Protein AF-A0A841VAS2-F1 (afdb_monomer_lite)

pLDDT: mean 79.31, std 12.57, range [34.03, 94.31]

Structure (mmCIF, N/CA/C/O backbone):
data_AF-A0A841VAS2-F1
#
_entry.id   AF-A0A841VAS2-F1
#
loop_
_atom_site.group_PDB
_atom_site.id
_atom_site.type_symbol
_atom_site.label_atom_id
_atom_site.label_alt_id
_atom_site.label_comp_id
_atom_site.label_asym_id
_atom_site.label_entity_id
_atom_site.label_seq_id
_atom_site.pdbx_PDB_ins_code
_atom_site.Cartn_x
_atom_site.Cartn_y
_atom_site.Cartn_z
_atom_site.occupancy
_atom_site.B_iso_or_equiv
_atom_site.auth_seq_id
_atom_site.auth_comp_id
_atom_site.auth_asym_id
_atom_site.auth_atom_id
_atom_site.pdbx_PDB_model_num
ATOM 1 N N . TYR A 1 1 ? 13.081 24.295 -52.355 1.00 49.97 1 TYR A N 1
ATOM 2 C CA . TYR A 1 1 ? 12.019 23.255 -52.301 1.00 49.97 1 TYR A CA 1
ATOM 3 C C . TYR A 1 1 ? 10.759 23.727 -51.572 1.00 49.97 1 TYR A C 1
ATOM 5 O O . TYR A 1 1 ? 9.729 23.815 -52.225 1.00 49.97 1 TYR A O 1
ATOM 13 N N . LYS A 1 2 ? 10.799 24.090 -50.274 1.00 53.16 2 LYS A N 1
ATOM 14 C CA . LYS A 1 2 ? 9.607 24.597 -49.549 1.00 53.16 2 LYS A CA 1
ATOM 15 C C . LYS A 1 2 ? 8.957 25.821 -50.216 1.00 53.16 2 LYS A C 1
ATOM 17 O O . LYS A 1 2 ? 7.742 25.868 -50.311 1.00 53.16 2 LYS A O 1
ATOM 22 N N . GLU A 1 3 ? 9.743 26.754 -50.740 1.00 58.25 3 GLU A N 1
ATOM 23 C CA . GLU A 1 3 ? 9.203 27.973 -51.366 1.00 58.25 3 GLU A CA 1
ATOM 24 C C . GLU A 1 3 ? 8.670 27.757 -52.791 1.00 58.25 3 GLU A C 1
ATOM 26 O O . GLU A 1 3 ? 7.700 28.392 -53.181 1.00 58.25 3 GLU A O 1
ATOM 31 N N . ILE A 1 4 ? 9.254 26.819 -53.547 1.00 58.97 4 ILE A N 1
ATOM 32 C CA . ILE A 1 4 ? 8.913 26.571 -54.962 1.00 58.97 4 ILE A CA 1
ATOM 33 C C . ILE A 1 4 ? 7.836 25.484 -55.107 1.00 58.97 4 ILE A C 1
ATOM 35 O O . ILE A 1 4 ? 6.973 25.575 -55.973 1.00 58.97 4 ILE A O 1
ATOM 39 N N . TYR A 1 5 ? 7.881 24.447 -54.266 1.00 55.94 5 TYR A N 1
ATOM 40 C CA . TYR A 1 5 ? 7.043 23.255 -54.403 1.00 55.94 5 TYR A CA 1
ATOM 41 C C . TYR A 1 5 ? 5.921 23.164 -53.365 1.00 55.94 5 TYR A C 1
ATOM 43 O O . TYR A 1 5 ? 4.827 22.708 -53.684 1.00 55.94 5 TYR A O 1
ATOM 51 N N . ALA A 1 6 ? 6.128 23.636 -52.128 1.00 55.56 6 ALA A N 1
ATOM 52 C CA . ALA A 1 6 ? 5.110 23.471 -51.082 1.00 55.56 6 ALA A CA 1
ATOM 53 C C . ALA A 1 6 ? 3.854 24.340 -51.289 1.00 55.56 6 ALA A C 1
ATOM 55 O O . ALA A 1 6 ? 2.854 24.110 -50.605 1.00 55.56 6 ALA A O 1
ATOM 56 N N . GLN A 1 7 ? 3.892 25.298 -52.223 1.00 53.97 7 GLN A N 1
ATOM 57 C CA . GLN A 1 7 ? 2.738 26.101 -52.639 1.00 53.97 7 GLN A CA 1
ATOM 58 C C . GLN A 1 7 ? 1.859 25.390 -53.687 1.00 53.97 7 GLN A C 1
ATOM 60 O O . GLN A 1 7 ? 0.673 25.684 -53.774 1.00 53.97 7 GLN A O 1
ATOM 65 N N . ALA A 1 8 ? 2.385 24.398 -54.418 1.00 52.25 8 ALA A N 1
ATOM 66 C CA . ALA A 1 8 ? 1.668 23.658 -55.466 1.00 52.25 8 ALA A CA 1
ATOM 67 C C . ALA A 1 8 ? 0.812 22.490 -54.921 1.00 52.25 8 ALA A C 1
ATOM 69 O O . ALA A 1 8 ? 0.599 21.487 -55.599 1.00 52.25 8 ALA A O 1
ATOM 70 N N . LYS A 1 9 ? 0.332 22.585 -53.673 1.00 52.47 9 LYS A N 1
ATOM 71 C CA . LYS A 1 9 ? -0.493 21.542 -53.048 1.00 52.47 9 LYS A CA 1
ATOM 72 C C . LYS A 1 9 ? -1.861 21.454 -53.728 1.00 52.47 9 LYS A C 1
ATOM 74 O O . LYS A 1 9 ? -2.788 22.147 -53.323 1.00 52.47 9 LYS A O 1
ATOM 79 N N . ILE A 1 10 ? -2.029 20.512 -54.651 1.00 50.47 10 ILE A N 1
ATOM 80 C CA . ILE A 1 10 ? -3.334 19.891 -54.892 1.00 50.47 10 ILE A CA 1
ATOM 81 C C . ILE A 1 10 ? -3.313 18.546 -54.172 1.00 50.47 10 ILE A C 1
ATOM 83 O O . ILE A 1 10 ? -2.699 17.579 -54.614 1.00 50.47 10 ILE A O 1
ATOM 87 N N . LYS A 1 11 ? -3.949 18.516 -52.998 1.00 51.75 11 LYS A N 1
ATOM 88 C CA . LYS A 1 11 ? -4.339 17.269 -52.348 1.00 51.75 11 LYS A CA 1
ATOM 89 C C . LYS A 1 11 ? -5.659 16.835 -52.968 1.00 51.75 11 LYS A C 1
ATOM 91 O O . LYS A 1 11 ? -6.672 17.503 -52.784 1.00 51.75 11 LYS A O 1
ATOM 96 N N . THR A 1 12 ? -5.662 15.681 -53.605 1.00 42.66 12 THR A N 1
ATOM 97 C CA . THR A 1 12 ? -6.851 14.835 -53.649 1.00 42.66 12 THR A CA 1
ATOM 98 C C . THR A 1 12 ? -6.376 13.472 -53.161 1.00 42.66 12 THR A C 1
ATOM 100 O O . THR A 1 12 ? -5.410 12.929 -53.690 1.00 42.66 12 THR A O 1
ATOM 103 N N . ASP A 1 13 ? -6.970 12.988 -52.071 1.00 53.00 13 ASP A N 1
ATOM 104 C CA . ASP A 1 13 ? -6.736 11.651 -51.502 1.00 53.00 13 ASP A CA 1
ATOM 105 C C . ASP A 1 13 ? -5.407 11.370 -50.764 1.00 53.00 13 ASP A C 1
ATOM 107 O O . ASP A 1 13 ? -4.951 10.235 -50.659 1.00 53.00 13 ASP A O 1
ATOM 111 N N . GLY A 1 14 ? -4.766 12.395 -50.190 1.00 55.44 14 GLY A N 1
ATOM 112 C CA . GLY A 1 14 ? -3.649 12.201 -49.246 1.00 55.44 14 GLY A CA 1
ATOM 113 C C . GLY A 1 14 ? -2.317 11.755 -49.867 1.00 55.44 14 GLY A C 1
ATOM 114 O O . GLY A 1 14 ? -1.313 11.695 -49.158 1.00 55.44 14 GLY A O 1
ATOM 115 N N . LYS A 1 15 ? -2.267 11.524 -51.183 1.00 53.75 15 LYS A N 1
ATOM 116 C CA . LYS A 1 15 ? -1.032 11.238 -51.922 1.00 53.75 15 LYS A CA 1
ATOM 117 C C . LYS A 1 15 ? -0.369 12.537 -52.385 1.00 53.75 15 LYS A C 1
ATOM 119 O O . LYS A 1 15 ? -1.026 13.435 -52.910 1.00 53.75 15 LYS A O 1
ATOM 124 N N . ILE A 1 16 ? 0.941 12.645 -52.166 1.00 62.84 16 ILE A N 1
ATOM 125 C CA . ILE A 1 16 ? 1.761 13.737 -52.702 1.00 62.84 16 ILE A CA 1
ATOM 126 C C . ILE A 1 16 ? 1.920 13.464 -54.202 1.00 62.84 16 ILE A C 1
ATOM 128 O O . ILE A 1 16 ? 2.467 12.428 -54.570 1.00 62.84 16 ILE A O 1
ATOM 132 N N . GLN A 1 17 ? 1.401 14.351 -55.056 1.00 67.00 17 GLN A N 1
ATOM 133 C CA . GLN A 1 17 ? 1.625 14.256 -56.503 1.00 67.00 17 GLN A CA 1
ATOM 134 C C . GLN A 1 17 ? 3.107 14.472 -56.823 1.00 67.00 17 GLN A C 1
ATOM 136 O O . GLN A 1 17 ? 3.827 15.082 -56.037 1.00 67.00 17 GLN A O 1
ATOM 141 N N . GLU A 1 18 ? 3.573 13.948 -57.951 1.00 70.31 18 GLU A N 1
ATOM 142 C CA . GLU A 1 18 ? 4.935 14.184 -58.425 1.00 70.31 18 GLU A CA 1
ATOM 143 C C . GLU A 1 18 ? 5.078 15.628 -58.952 1.00 70.31 18 GLU A C 1
ATOM 145 O O . GLU A 1 18 ? 4.140 16.139 -59.574 1.00 70.31 18 GLU A O 1
ATOM 150 N N . PRO A 1 19 ? 6.219 16.315 -58.733 1.00 76.25 19 PRO A N 1
ATOM 151 C CA . PRO A 1 19 ? 6.426 17.641 -59.299 1.00 76.25 19 PRO A CA 1
ATOM 152 C C . PRO A 1 19 ? 6.405 17.608 -60.828 1.00 76.25 19 PRO A C 1
ATOM 154 O O . PRO A 1 19 ? 7.026 16.748 -61.452 1.00 76.25 19 PRO A O 1
ATOM 157 N N . SER A 1 20 ? 5.739 18.587 -61.443 1.00 77.94 20 SER A N 1
ATOM 158 C CA . SER A 1 20 ? 5.726 18.707 -62.901 1.00 77.94 20 SER A CA 1
ATOM 159 C C . SER A 1 20 ? 7.133 19.002 -63.457 1.00 77.94 20 SER A C 1
ATOM 161 O O . SER A 1 20 ? 7.979 19.566 -62.749 1.00 77.94 20 SER A O 1
ATOM 163 N N . PRO A 1 21 ? 7.400 18.693 -64.741 1.00 79.44 21 PRO A N 1
ATOM 164 C CA . PRO A 1 21 ? 8.692 18.974 -65.372 1.00 79.44 21 PRO A CA 1
ATOM 165 C C . PRO A 1 21 ? 9.134 20.443 -65.257 1.00 79.44 21 PRO A C 1
ATOM 167 O O . PRO A 1 21 ? 10.316 20.724 -65.065 1.00 79.44 21 PRO A O 1
ATOM 170 N N . GLU A 1 22 ? 8.187 21.384 -65.302 1.00 80.62 22 GLU A N 1
ATOM 171 C CA . GLU A 1 22 ? 8.446 22.821 -65.135 1.00 80.62 22 GLU A CA 1
ATOM 172 C C . GLU A 1 22 ? 8.931 23.173 -63.722 1.00 80.62 22 GLU A C 1
ATOM 174 O O . GLU A 1 22 ? 9.808 24.020 -63.542 1.00 80.62 22 GLU A O 1
ATOM 179 N N . ILE A 1 23 ? 8.388 22.508 -62.700 1.00 80.75 23 ILE A N 1
ATOM 180 C CA . ILE A 1 23 ? 8.823 22.695 -61.314 1.00 80.75 23 ILE A CA 1
ATOM 181 C C . ILE A 1 23 ? 10.242 22.152 -61.141 1.00 80.75 23 ILE A C 1
ATOM 183 O O . ILE A 1 23 ? 11.077 22.815 -60.525 1.00 80.75 23 ILE A O 1
ATOM 187 N N . TRP A 1 24 ? 10.550 20.995 -61.728 1.00 82.50 24 TRP A N 1
ATOM 188 C CA . TRP A 1 24 ? 11.904 20.442 -61.705 1.00 82.50 24 TRP A CA 1
ATOM 189 C C . TRP A 1 24 ? 12.926 21.341 -62.404 1.00 82.50 24 TRP A C 1
ATOM 191 O O . TRP A 1 24 ? 14.046 21.488 -61.915 1.00 82.50 24 TRP A O 1
ATOM 201 N N . GLN A 1 25 ? 12.541 22.005 -63.496 1.00 83.50 25 GLN A N 1
ATOM 202 C CA . GLN A 1 25 ? 13.384 23.017 -64.138 1.00 83.50 25 GLN A CA 1
ATOM 203 C C . GLN A 1 25 ? 13.631 24.224 -63.228 1.00 83.50 25 GLN A C 1
ATOM 205 O O . GLN A 1 25 ? 14.773 24.665 -63.107 1.00 83.50 25 GLN A O 1
ATOM 210 N N . LYS A 1 26 ? 12.602 24.726 -62.533 1.00 82.50 26 LYS A N 1
ATOM 211 C CA . LYS A 1 26 ? 12.759 25.818 -61.554 1.00 82.50 26 LYS A CA 1
ATOM 212 C C . LYS A 1 26 ? 13.663 25.422 -60.385 1.00 82.50 26 LYS A C 1
ATOM 214 O O . LYS A 1 26 ? 14.478 26.227 -59.947 1.00 82.50 26 LYS A O 1
ATOM 219 N N . ILE A 1 27 ? 13.557 24.183 -59.906 1.00 80.62 27 ILE A N 1
ATOM 220 C CA . ILE A 1 27 ? 14.429 23.639 -58.854 1.00 80.62 27 ILE A CA 1
ATOM 221 C C . ILE A 1 27 ? 15.875 23.544 -59.349 1.00 80.62 27 ILE A C 1
ATOM 223 O O . ILE A 1 27 ? 16.781 23.969 -58.638 1.00 80.62 27 ILE A O 1
ATOM 227 N N . ALA A 1 28 ? 16.100 23.037 -60.564 1.00 84.69 28 ALA A N 1
ATOM 228 C CA . ALA A 1 28 ? 17.435 22.973 -61.155 1.00 84.69 28 ALA A CA 1
ATOM 229 C C . ALA A 1 28 ? 18.040 24.371 -61.345 1.00 84.69 28 ALA A C 1
ATOM 231 O O . ALA A 1 28 ? 19.212 24.577 -61.046 1.00 84.69 28 ALA A O 1
ATOM 232 N N . ALA A 1 29 ? 17.241 25.346 -61.790 1.00 83.50 29 ALA A N 1
ATOM 233 C CA . ALA A 1 29 ? 17.668 26.733 -61.942 1.00 83.50 29 ALA A CA 1
ATOM 234 C C . ALA A 1 29 ? 18.059 27.373 -60.600 1.00 83.50 29 ALA A C 1
ATOM 236 O O . ALA A 1 29 ? 19.113 27.996 -60.527 1.00 83.50 29 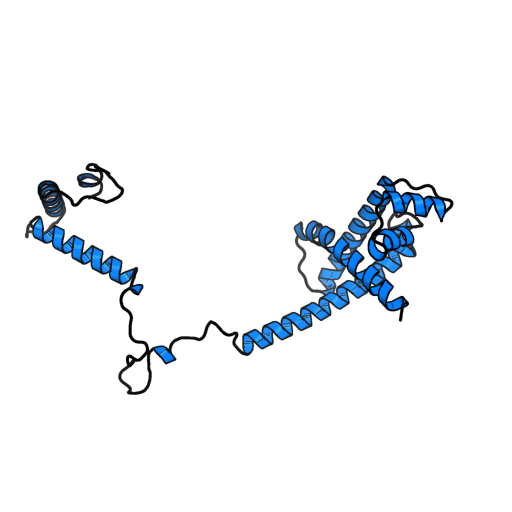ALA A O 1
ATOM 237 N N . ALA A 1 30 ? 17.268 27.159 -59.544 1.00 82.75 30 ALA A N 1
ATOM 238 C CA . ALA A 1 30 ? 17.580 27.639 -58.197 1.00 82.75 30 ALA A CA 1
ATOM 239 C C . ALA A 1 30 ? 18.838 26.966 -57.615 1.00 82.75 30 ALA A C 1
ATOM 241 O O . ALA A 1 30 ? 19.732 27.624 -57.099 1.00 82.75 30 ALA A O 1
ATOM 242 N N . TYR A 1 31 ? 18.976 25.647 -57.770 1.00 83.19 31 TYR A N 1
ATOM 243 C CA . TYR A 1 31 ? 20.198 24.952 -57.355 1.00 83.19 31 TYR A CA 1
ATOM 244 C C . TYR A 1 31 ? 21.433 25.505 -58.082 1.00 83.19 31 TYR A C 1
ATOM 246 O O . TYR A 1 31 ? 22.485 25.719 -57.489 1.00 83.19 31 TYR A O 1
ATOM 254 N N . ASN A 1 32 ? 21.296 25.768 -59.379 1.00 85.69 32 ASN A N 1
ATOM 255 C CA . ASN A 1 32 ? 22.354 26.326 -60.206 1.00 85.69 32 ASN A CA 1
ATOM 256 C C . ASN A 1 32 ? 22.679 27.793 -59.895 1.00 85.69 32 ASN A C 1
ATOM 258 O O . ASN A 1 32 ? 23.801 28.205 -60.192 1.00 85.69 32 ASN A O 1
ATOM 262 N N . SER A 1 33 ? 21.736 28.588 -59.381 1.00 81.81 33 SER A N 1
ATOM 263 C CA . SER A 1 33 ? 22.006 29.964 -58.945 1.00 81.81 33 SER A CA 1
ATOM 264 C C . SER A 1 33 ? 22.760 29.992 -57.625 1.00 81.81 33 SER A C 1
ATOM 266 O O . SER A 1 33 ? 23.659 30.811 -57.459 1.00 81.81 33 SER A O 1
ATOM 268 N N . ASP A 1 34 ? 22.426 29.066 -56.730 1.00 79.44 34 ASP A N 1
ATOM 269 C CA . ASP A 1 34 ? 22.985 29.016 -55.379 1.00 79.44 34 ASP A CA 1
ATOM 270 C C . ASP A 1 34 ? 24.314 28.245 -55.341 1.00 79.44 34 ASP A C 1
ATOM 272 O O . ASP A 1 34 ? 25.135 28.424 -54.442 1.00 79.44 34 ASP A O 1
ATOM 276 N N . SER A 1 35 ? 24.557 27.389 -56.335 1.00 75.75 35 SER A N 1
ATOM 277 C CA . SER A 1 35 ? 25.806 26.651 -56.474 1.00 75.75 35 SER A CA 1
ATOM 278 C C . SER A 1 35 ? 26.905 27.519 -57.089 1.00 75.75 35 SER A C 1
ATOM 280 O O . SER A 1 35 ? 26.793 28.000 -58.219 1.00 75.75 35 SER A O 1
ATOM 282 N N . HIS A 1 36 ? 28.037 27.619 -56.389 1.00 71.69 36 HIS A N 1
ATOM 283 C CA . HIS A 1 36 ? 29.279 28.213 -56.902 1.00 71.69 36 HIS A CA 1
ATOM 284 C C . HIS A 1 36 ? 29.973 27.356 -57.982 1.00 71.69 36 HIS A C 1
ATOM 286 O O . HIS A 1 36 ? 31.060 27.700 -58.444 1.00 71.69 36 HIS A O 1
ATOM 292 N N . SER A 1 37 ? 29.367 26.236 -58.394 1.00 73.81 37 SER A N 1
ATOM 293 C CA . SER A 1 37 ? 29.893 25.371 -59.447 1.00 73.81 37 SER A CA 1
ATOM 294 C C . SER A 1 37 ? 29.769 26.013 -60.833 1.00 73.81 37 SER A C 1
ATOM 296 O O . SER A 1 37 ? 28.727 26.559 -61.215 1.00 73.81 37 SER A O 1
ATOM 298 N N . THR A 1 38 ? 30.830 25.877 -61.630 1.00 71.12 38 THR A N 1
ATOM 299 C CA . THR A 1 38 ? 30.851 26.219 -63.060 1.00 71.12 38 THR A CA 1
ATOM 300 C C . THR A 1 38 ? 30.051 25.232 -63.911 1.00 71.12 38 THR A C 1
ATOM 302 O O . THR A 1 38 ? 29.633 25.579 -65.015 1.00 71.12 38 THR A O 1
ATOM 305 N N . ILE A 1 39 ? 29.785 24.025 -63.402 1.00 77.31 39 ILE A N 1
ATOM 306 C CA . ILE A 1 39 ? 28.988 23.008 -64.090 1.00 77.31 39 ILE A CA 1
ATOM 307 C C . ILE A 1 39 ? 27.526 23.179 -63.687 1.00 77.31 39 ILE A C 1
ATOM 309 O O . ILE A 1 39 ? 27.149 22.935 -62.540 1.00 77.31 39 ILE A O 1
ATOM 313 N N . LYS A 1 40 ? 26.699 23.585 -64.651 1.00 81.88 40 LYS A N 1
ATOM 314 C CA . LYS A 1 40 ? 25.251 23.706 -64.475 1.00 81.88 40 LYS A CA 1
ATOM 315 C C . LYS A 1 40 ? 24.595 22.348 -64.687 1.00 81.88 40 LYS A C 1
ATOM 317 O O . LYS A 1 40 ? 24.821 21.696 -65.705 1.00 81.88 40 LYS A O 1
ATOM 322 N N . ILE A 1 41 ? 23.782 21.926 -63.727 1.00 84.06 41 ILE A N 1
ATOM 323 C CA . ILE A 1 41 ? 23.060 20.654 -63.798 1.00 84.06 41 ILE A CA 1
ATOM 324 C C . ILE A 1 41 ? 21.663 20.856 -64.388 1.00 84.06 41 ILE A C 1
ATOM 326 O O . ILE A 1 41 ? 21.069 21.927 -64.261 1.00 84.06 41 ILE A O 1
ATOM 330 N N . ASN A 1 42 ? 21.131 19.830 -65.046 1.00 87.25 42 ASN A N 1
ATOM 331 C CA . ASN A 1 42 ? 19.776 19.861 -65.592 1.00 87.25 42 ASN A CA 1
ATOM 332 C C . ASN A 1 42 ? 18.756 19.281 -64.594 1.00 87.25 42 ASN A C 1
ATOM 334 O O . ASN A 1 42 ? 19.117 18.744 -63.542 1.00 87.25 42 ASN A O 1
ATOM 338 N N . SER A 1 43 ? 17.471 19.391 -64.938 1.00 83.19 43 SER A N 1
ATOM 339 C CA . SER A 1 43 ? 16.367 18.858 -64.133 1.00 83.19 43 SER A CA 1
ATOM 340 C C . SER A 1 43 ? 16.487 17.351 -63.887 1.00 83.19 43 SER A C 1
ATOM 342 O O . SER A 1 43 ? 16.287 16.912 -62.763 1.00 83.19 43 SER A O 1
ATOM 344 N N . ALA A 1 44 ? 16.888 16.563 -64.887 1.00 84.19 44 ALA A N 1
ATOM 345 C CA . ALA A 1 44 ? 17.022 15.113 -64.742 1.00 84.19 44 ALA A CA 1
ATOM 346 C C . ALA A 1 44 ? 18.089 14.719 -63.704 1.00 84.19 44 ALA A C 1
ATOM 348 O O . ALA A 1 44 ? 17.863 13.826 -62.887 1.00 84.19 44 ALA A O 1
ATOM 349 N N . THR A 1 45 ? 19.230 15.414 -63.689 1.00 85.38 45 THR A N 1
ATOM 350 C CA . THR A 1 45 ? 20.317 15.149 -62.740 1.00 85.38 45 THR A CA 1
ATOM 351 C C . THR A 1 45 ? 19.904 15.467 -61.305 1.00 85.38 45 THR A C 1
ATOM 353 O O . THR A 1 45 ? 20.123 14.642 -60.418 1.00 85.38 45 THR A O 1
ATOM 356 N N . ILE A 1 46 ? 19.278 16.628 -61.061 1.00 84.69 46 ILE A N 1
ATOM 357 C CA . ILE A 1 46 ? 18.851 17.003 -59.703 1.00 84.69 46 ILE A CA 1
ATOM 358 C C . ILE A 1 46 ? 17.718 16.103 -59.197 1.00 84.69 46 ILE A C 1
ATOM 360 O O . ILE A 1 46 ? 17.705 15.749 -58.019 1.00 84.69 46 ILE A O 1
ATOM 364 N N . THR A 1 47 ? 16.807 15.674 -60.079 1.00 85.44 47 THR A N 1
ATOM 365 C CA . THR A 1 47 ? 15.759 14.705 -59.738 1.00 85.44 47 THR A CA 1
ATOM 366 C C . THR A 1 47 ? 16.372 13.384 -59.288 1.00 85.44 47 THR A C 1
ATOM 368 O O . THR A 1 47 ? 16.014 12.894 -58.218 1.00 85.44 47 THR A O 1
ATOM 371 N N . ARG A 1 48 ? 17.343 12.846 -60.042 1.00 86.12 48 ARG A N 1
ATOM 372 C CA . ARG A 1 48 ? 18.017 11.592 -59.679 1.00 86.12 48 ARG A CA 1
ATOM 373 C C . ARG A 1 48 ? 18.730 11.699 -58.333 1.00 86.12 48 ARG A C 1
ATOM 375 O O . ARG A 1 48 ? 18.534 10.854 -57.473 1.00 86.12 48 ARG A O 1
ATOM 382 N N . TRP A 1 49 ? 19.500 12.765 -58.111 1.00 87.56 49 TRP A N 1
ATOM 383 C CA . TRP A 1 49 ? 20.218 12.955 -56.844 1.00 87.56 49 TRP A CA 1
ATOM 384 C C . TRP A 1 49 ? 19.289 13.047 -55.636 1.00 87.56 49 TRP A C 1
ATOM 386 O O . TRP A 1 49 ? 19.614 12.526 -54.573 1.00 87.56 49 TRP A O 1
ATOM 396 N N . LEU A 1 50 ? 18.130 13.689 -55.785 1.00 84.50 50 LEU A N 1
ATOM 397 C CA . LEU A 1 50 ? 17.146 13.770 -54.707 1.00 84.50 50 LEU A CA 1
ATOM 398 C C . LEU A 1 50 ? 16.465 12.423 -54.440 1.00 84.50 50 LEU A C 1
ATOM 400 O O . LEU A 1 50 ? 16.189 12.118 -53.281 1.00 84.50 50 LEU A O 1
ATOM 404 N N . GLN A 1 51 ? 16.224 11.614 -55.475 1.00 83.94 51 GLN A N 1
ATOM 405 C CA . GLN A 1 51 ? 15.725 10.245 -55.318 1.00 83.94 51 GLN A CA 1
ATOM 406 C C . GLN A 1 51 ? 16.755 9.357 -54.613 1.00 83.94 51 GLN A C 1
ATOM 408 O O . GLN A 1 51 ? 16.414 8.706 -53.628 1.00 83.94 51 GLN A O 1
ATOM 413 N N . ASP A 1 52 ? 18.016 9.403 -55.048 1.00 84.69 52 ASP A N 1
ATOM 414 C CA . ASP A 1 52 ? 19.113 8.633 -54.453 1.00 84.69 52 ASP A CA 1
ATOM 415 C C . ASP A 1 52 ? 19.326 9.022 -52.979 1.00 84.69 52 ASP A C 1
ATOM 417 O O . ASP A 1 52 ? 19.428 8.160 -52.106 1.00 84.69 52 ASP A O 1
ATOM 421 N N . ALA A 1 53 ? 19.327 10.325 -52.673 1.00 83.94 53 ALA A N 1
ATOM 422 C CA . ALA A 1 53 ? 19.437 10.821 -51.302 1.00 83.94 53 ALA A CA 1
ATOM 423 C C . ALA A 1 53 ? 18.235 10.406 -50.440 1.00 83.94 53 ALA A C 1
ATOM 425 O O . ALA A 1 53 ? 18.406 10.019 -49.285 1.00 83.94 53 ALA A O 1
ATOM 426 N N . GLY A 1 54 ? 17.022 10.452 -51.000 1.00 82.12 54 GLY A N 1
ATOM 427 C CA . GLY A 1 54 ? 15.813 9.983 -50.329 1.00 82.12 54 GLY A CA 1
ATOM 428 C C . GLY A 1 54 ? 15.875 8.491 -50.001 1.00 82.12 54 GLY A C 1
ATOM 429 O O . GLY A 1 54 ? 15.572 8.105 -48.873 1.00 82.12 54 GLY A O 1
ATOM 430 N N . GLN A 1 55 ? 16.335 7.671 -50.950 1.00 78.75 55 GLN A N 1
ATOM 431 C CA . GLN A 1 55 ? 16.515 6.235 -50.748 1.00 78.75 55 GLN A CA 1
ATOM 432 C C . GLN A 1 55 ? 17.583 5.941 -49.691 1.00 78.75 55 GLN A C 1
ATOM 434 O O . GLN A 1 55 ? 17.359 5.109 -48.822 1.00 78.75 55 GLN A O 1
ATOM 439 N N . ALA A 1 56 ? 18.713 6.652 -49.707 1.00 80.25 56 ALA A N 1
ATOM 440 C CA . ALA A 1 56 ? 19.766 6.478 -48.708 1.00 80.25 56 ALA A CA 1
ATOM 441 C C . ALA A 1 56 ? 19.289 6.823 -47.285 1.00 80.25 56 ALA A C 1
ATOM 443 O O . ALA A 1 56 ? 19.600 6.107 -46.334 1.00 80.25 56 ALA A O 1
ATOM 444 N N . ILE A 1 57 ? 18.502 7.893 -47.133 1.00 79.06 57 ILE A N 1
ATOM 445 C CA . ILE A 1 57 ? 17.898 8.268 -45.845 1.00 79.06 57 ILE A CA 1
ATOM 446 C C . ILE A 1 57 ? 16.886 7.209 -45.396 1.00 79.06 57 ILE A C 1
ATOM 448 O O . ILE A 1 57 ? 16.855 6.856 -44.218 1.00 79.06 57 ILE A O 1
ATOM 452 N N . PHE A 1 58 ? 16.070 6.694 -46.318 1.00 77.56 58 PHE A N 1
ATOM 453 C CA . PHE A 1 58 ? 15.115 5.632 -46.016 1.00 77.56 58 PHE A CA 1
ATOM 454 C C . PHE A 1 58 ? 15.822 4.346 -45.571 1.00 77.56 58 PHE A C 1
ATOM 456 O O . PHE A 1 58 ? 15.471 3.803 -44.531 1.00 77.56 58 PHE A O 1
ATOM 463 N N . ASP A 1 59 ? 16.859 3.912 -46.290 1.00 76.38 59 ASP A N 1
ATOM 464 C CA . ASP A 1 59 ? 17.675 2.743 -45.940 1.00 76.38 59 ASP A CA 1
ATOM 465 C C . ASP A 1 59 ? 18.364 2.902 -44.573 1.00 76.38 59 ASP A C 1
ATOM 467 O O . ASP A 1 59 ? 18.489 1.929 -43.832 1.00 76.38 59 ASP A O 1
ATOM 471 N N . TYR A 1 60 ? 18.792 4.122 -44.227 1.00 75.69 60 TYR A N 1
ATOM 472 C CA . TYR A 1 60 ? 19.400 4.430 -42.931 1.00 75.69 60 TYR A CA 1
ATOM 473 C C . TYR A 1 60 ? 18.387 4.394 -41.776 1.00 75.69 60 TYR A C 1
ATOM 475 O O . TYR A 1 60 ? 18.674 3.827 -40.724 1.00 75.69 60 TYR A O 1
ATOM 483 N N . LEU A 1 61 ? 17.204 4.992 -41.954 1.00 70.31 61 LEU A N 1
ATOM 484 C CA . LEU A 1 61 ? 16.178 5.085 -40.905 1.00 70.31 61 LEU A CA 1
ATOM 485 C C . LEU A 1 61 ? 15.330 3.813 -40.773 1.00 70.31 61 LEU A C 1
ATOM 487 O O . LEU A 1 61 ? 14.821 3.521 -39.693 1.00 70.31 61 LEU A O 1
ATOM 491 N N . PHE A 1 62 ? 15.177 3.058 -41.860 1.00 67.44 62 PHE A N 1
ATOM 492 C CA . PHE A 1 62 ? 14.341 1.862 -41.942 1.00 67.44 62 PHE A CA 1
ATOM 493 C C . PHE A 1 62 ? 15.116 0.678 -42.544 1.00 67.44 62 PHE A C 1
ATOM 495 O O . PHE A 1 62 ? 14.730 0.142 -43.586 1.00 67.44 62 PHE A O 1
ATOM 502 N N . PRO A 1 63 ? 16.169 0.180 -41.865 1.00 63.88 63 PRO A N 1
ATOM 503 C CA . PRO A 1 63 ? 16.887 -1.021 -42.305 1.00 63.88 63 PRO A CA 1
ATOM 504 C C . PRO A 1 63 ? 16.009 -2.290 -42.268 1.00 63.88 63 PRO A C 1
ATOM 506 O O . PRO A 1 63 ? 16.354 -3.303 -42.872 1.00 63.88 63 PRO A O 1
ATOM 509 N N . GLN A 1 64 ? 14.849 -2.208 -41.603 1.00 52.47 64 GLN A N 1
ATOM 510 C CA . GLN A 1 64 ? 13.847 -3.250 -41.326 1.00 52.47 64 GLN A CA 1
ATOM 511 C C . GLN A 1 64 ? 13.310 -3.999 -42.569 1.00 52.47 64 GLN A C 1
ATOM 513 O O . GLN A 1 64 ? 12.619 -5.001 -42.424 1.00 52.47 64 GLN A O 1
ATOM 518 N N . GLY A 1 65 ? 13.603 -3.536 -43.790 1.00 52.28 65 GLY A N 1
ATOM 519 C CA . GLY A 1 65 ? 13.212 -4.201 -45.041 1.00 52.28 65 GLY A CA 1
ATOM 520 C C . GLY A 1 65 ? 14.263 -5.147 -45.636 1.00 52.28 65 GLY A C 1
ATOM 521 O O . GLY A 1 65 ? 13.952 -5.888 -46.566 1.00 52.28 65 GLY A O 1
ATOM 522 N N . LYS A 1 66 ? 15.502 -5.144 -45.130 1.00 55.00 66 LYS A N 1
ATOM 523 C CA . LYS A 1 66 ? 16.527 -6.119 -45.520 1.00 55.00 66 LYS A CA 1
ATOM 524 C C . LYS A 1 66 ? 16.530 -7.210 -44.458 1.00 55.00 66 LYS A C 1
ATOM 526 O O . LYS A 1 66 ? 17.216 -7.091 -43.450 1.00 55.00 66 LYS A O 1
ATOM 531 N N . THR A 1 67 ? 15.735 -8.259 -44.661 1.00 57.88 67 THR A N 1
ATOM 532 C CA . THR A 1 67 ? 15.833 -9.483 -43.857 1.00 57.88 67 THR A CA 1
ATOM 533 C C . THR A 1 67 ? 17.233 -10.050 -44.041 1.00 57.88 67 THR A C 1
ATOM 535 O O . THR A 1 67 ? 17.557 -10.635 -45.075 1.00 57.88 67 THR A O 1
ATOM 538 N N . ILE A 1 68 ? 18.090 -9.810 -43.062 1.00 64.19 68 ILE A N 1
ATOM 539 C CA . ILE A 1 68 ? 19.400 -10.430 -42.988 1.00 64.19 68 ILE A CA 1
ATOM 540 C C . ILE A 1 68 ? 19.160 -11.843 -42.468 1.00 64.19 68 ILE A C 1
ATOM 542 O O . ILE A 1 68 ? 18.507 -12.019 -41.441 1.00 64.19 68 ILE A O 1
ATOM 546 N N . SER A 1 69 ? 19.669 -12.845 -43.183 1.00 71.06 69 SER A N 1
ATOM 547 C CA . SER A 1 69 ? 19.634 -14.219 -42.689 1.00 71.06 69 SER A CA 1
ATOM 548 C C . SER A 1 69 ? 20.420 -14.306 -41.382 1.00 71.06 69 SER A C 1
ATOM 550 O O . SER A 1 69 ? 21.587 -13.912 -41.331 1.00 71.06 69 SER A O 1
ATOM 552 N N . LEU A 1 70 ? 19.789 -14.827 -40.330 1.00 69.56 70 LEU A N 1
ATOM 553 C CA . LEU A 1 70 ? 20.447 -15.054 -39.041 1.00 69.56 70 LEU A CA 1
ATOM 554 C C . LEU A 1 70 ? 21.556 -16.107 -39.152 1.00 69.56 70 LEU A C 1
ATOM 556 O O . LEU A 1 70 ? 22.537 -16.056 -38.417 1.00 69.56 70 LEU A O 1
ATOM 560 N N . GLN A 1 71 ? 21.451 -16.985 -40.153 1.00 72.81 71 GLN A N 1
ATOM 561 C CA . GLN A 1 71 ? 22.443 -18.005 -40.479 1.00 72.81 71 GLN A CA 1
ATOM 562 C C . GLN A 1 71 ? 23.600 -17.458 -41.330 1.00 72.81 71 GLN A C 1
ATOM 564 O O . GLN A 1 71 ? 24.494 -18.211 -41.709 1.00 72.81 71 GLN A O 1
ATOM 569 N N . GLN A 1 72 ? 23.598 -16.165 -41.676 1.00 73.81 72 GLN A N 1
ATOM 570 C CA . GLN A 1 72 ? 24.716 -15.571 -42.396 1.00 73.81 72 GLN A CA 1
ATOM 571 C C . GLN A 1 72 ? 25.945 -15.509 -41.471 1.00 73.81 72 GLN A C 1
ATOM 573 O O . GLN A 1 72 ? 25.825 -14.967 -40.367 1.00 73.81 72 GLN A O 1
ATOM 578 N N . PRO A 1 73 ? 27.120 -16.001 -41.909 1.00 70.25 73 PRO A N 1
ATOM 579 C CA . PRO A 1 73 ? 28.340 -15.904 -41.120 1.00 70.25 73 PRO A CA 1
ATOM 580 C C . PRO A 1 73 ? 28.684 -14.441 -40.822 1.00 70.25 73 PRO A C 1
ATOM 582 O O . PRO A 1 73 ? 28.471 -13.538 -41.645 1.00 70.25 73 PRO A O 1
ATOM 585 N N . PHE A 1 74 ? 29.178 -14.208 -39.612 1.00 64.81 74 PHE A N 1
ATOM 586 C CA . PHE A 1 74 ? 29.604 -12.905 -39.129 1.00 64.81 74 PHE A CA 1
ATOM 587 C C . PHE A 1 74 ? 31.094 -12.961 -38.770 1.00 64.81 74 PHE A C 1
ATOM 589 O O . PHE A 1 74 ? 31.481 -13.670 -37.849 1.00 64.81 74 PHE A O 1
ATOM 596 N N . GLY A 1 75 ? 31.923 -12.201 -39.495 1.00 66.81 75 GLY A N 1
ATOM 597 C CA . GLY A 1 75 ? 33.385 -12.215 -39.353 1.00 66.81 75 GLY A CA 1
ATOM 598 C C . GLY A 1 75 ? 34.096 -13.128 -40.360 1.00 66.81 75 GLY A C 1
ATOM 599 O O . GLY A 1 75 ? 33.452 -13.780 -41.181 1.00 66.81 75 GLY A O 1
ATOM 600 N N . ASP A 1 76 ? 35.430 -13.131 -40.300 1.00 65.44 76 ASP A N 1
ATOM 601 C CA . ASP A 1 76 ? 36.309 -13.909 -41.191 1.00 65.44 76 ASP A CA 1
ATOM 602 C C . ASP A 1 76 ? 36.575 -15.341 -40.675 1.00 65.44 76 ASP A C 1
ATOM 604 O O . ASP A 1 76 ? 37.225 -16.131 -41.359 1.00 65.44 76 ASP A O 1
ATOM 608 N N . GLU A 1 77 ? 36.071 -15.692 -39.484 1.00 57.59 77 GLU A N 1
ATOM 609 C CA . GLU A 1 77 ? 36.234 -17.016 -38.875 1.00 57.59 77 GLU A CA 1
ATOM 610 C C . GLU A 1 77 ? 34.944 -17.850 -38.955 1.00 57.59 77 GLU A C 1
ATOM 612 O O . GLU A 1 77 ? 33.836 -17.409 -38.649 1.00 57.59 77 GLU A O 1
ATOM 617 N N . GLU A 1 78 ? 35.117 -19.090 -39.401 1.00 59.03 78 GLU A N 1
ATOM 618 C CA . GLU A 1 78 ? 34.106 -20.023 -39.901 1.00 59.03 78 GLU A CA 1
ATOM 619 C C . GLU A 1 78 ? 33.269 -20.697 -38.791 1.00 59.03 78 GLU A C 1
ATOM 621 O O . GLU A 1 78 ? 33.144 -21.919 -38.766 1.00 59.03 78 GLU A O 1
ATOM 626 N N . SER A 1 79 ? 32.707 -19.945 -37.835 1.00 59.22 79 SER A N 1
ATOM 627 C CA . SER A 1 79 ? 31.857 -20.577 -36.807 1.00 59.22 79 SER A CA 1
ATOM 628 C C . SER A 1 79 ? 30.783 -19.718 -36.143 1.00 59.22 79 SER A C 1
ATOM 630 O O . SER A 1 79 ? 29.949 -20.302 -35.459 1.00 59.22 79 SER A O 1
ATOM 632 N N . SER A 1 80 ? 30.749 -18.395 -36.317 1.00 61.03 80 SER A N 1
ATOM 633 C CA . SER A 1 80 ? 29.762 -17.565 -35.609 1.00 61.03 80 SER A CA 1
ATOM 634 C C . SER A 1 80 ? 28.681 -17.050 -36.552 1.00 61.03 80 SER A C 1
ATOM 636 O O . SER A 1 80 ? 28.939 -16.323 -37.518 1.00 61.03 80 SER A O 1
ATOM 638 N N . THR A 1 81 ? 27.443 -17.456 -36.280 1.00 74.38 81 THR A N 1
ATOM 639 C CA . THR A 1 81 ? 26.254 -16.960 -36.982 1.00 74.38 81 THR A CA 1
ATOM 640 C C . THR A 1 81 ? 25.743 -15.686 -36.312 1.00 74.38 81 THR A C 1
ATOM 642 O O . THR A 1 81 ? 25.994 -15.435 -35.135 1.00 74.38 81 THR A O 1
ATOM 645 N N . ARG A 1 82 ? 25.002 -14.850 -37.047 1.00 70.12 82 ARG A N 1
ATOM 646 C CA . ARG A 1 82 ? 24.395 -13.639 -36.462 1.00 70.12 82 ARG A CA 1
ATOM 647 C C . ARG A 1 82 ? 23.360 -13.963 -35.384 1.00 70.12 82 ARG A C 1
ATOM 649 O O . ARG A 1 82 ? 23.115 -13.114 -34.538 1.00 70.12 82 ARG A O 1
ATOM 656 N N . GLU A 1 83 ? 22.782 -15.164 -35.414 1.00 76.12 83 GLU A N 1
ATOM 657 C CA . GLU A 1 83 ? 21.871 -15.681 -34.387 1.00 76.12 83 GLU A CA 1
ATOM 658 C C . GLU A 1 83 ? 22.530 -15.743 -33.002 1.00 76.12 83 GLU A C 1
ATOM 660 O O . GLU A 1 83 ? 21.933 -15.307 -32.025 1.00 76.12 83 GLU A O 1
ATOM 665 N N . GLU A 1 84 ? 23.791 -16.176 -32.926 1.00 71.25 84 GLU A N 1
ATOM 666 C CA . GLU A 1 84 ? 24.549 -16.291 -31.667 1.00 71.25 84 GLU A CA 1
ATOM 667 C C . GLU A 1 84 ? 24.867 -14.939 -31.011 1.00 71.25 84 GLU A C 1
ATOM 669 O O . GLU A 1 84 ? 25.215 -14.884 -29.834 1.00 71.25 84 GLU A O 1
ATOM 674 N N . MET A 1 85 ? 24.752 -13.838 -31.758 1.00 70.31 85 MET A N 1
ATOM 675 C CA . MET A 1 85 ? 24.949 -12.480 -31.242 1.00 70.31 85 MET A CA 1
ATOM 676 C C . MET A 1 85 ? 23.660 -11.842 -30.716 1.00 70.31 85 MET A C 1
ATOM 678 O O . MET A 1 85 ? 23.706 -10.730 -30.185 1.00 70.31 85 MET A O 1
ATOM 682 N N . ILE A 1 86 ? 22.508 -12.491 -30.905 1.00 75.62 86 ILE A N 1
ATOM 683 C CA . ILE A 1 86 ? 21.231 -11.981 -30.415 1.00 75.62 86 ILE A CA 1
ATOM 684 C C . ILE A 1 86 ? 21.114 -12.349 -28.940 1.00 75.62 86 ILE A C 1
ATOM 686 O O . ILE A 1 86 ? 21.031 -13.520 -28.579 1.00 75.62 86 ILE A O 1
ATOM 690 N N . GLU A 1 87 ? 21.092 -11.332 -28.085 1.00 77.38 87 GLU A N 1
ATOM 691 C CA . GLU A 1 87 ? 20.823 -11.509 -26.663 1.00 77.38 87 GLU A CA 1
ATOM 692 C C . GLU A 1 87 ? 19.376 -11.978 -26.453 1.00 77.38 87 GLU A C 1
ATOM 694 O O . GLU A 1 87 ? 18.426 -11.376 -26.971 1.00 77.38 87 GLU A O 1
ATOM 699 N N . ASP A 1 88 ? 19.203 -13.056 -25.685 1.00 77.06 88 ASP A N 1
ATOM 700 C CA . ASP A 1 88 ? 17.883 -13.486 -25.236 1.00 77.06 88 ASP A CA 1
ATOM 701 C C . ASP A 1 88 ? 17.363 -12.498 -24.188 1.00 77.06 88 ASP A C 1
ATOM 703 O O . ASP A 1 88 ? 17.767 -12.503 -23.029 1.00 77.06 88 ASP A O 1
ATOM 707 N N . THR A 1 89 ? 16.466 -11.626 -24.634 1.00 77.50 89 THR A N 1
ATOM 708 C CA . THR A 1 89 ? 15.794 -10.616 -23.805 1.00 77.50 89 THR A CA 1
ATOM 709 C C . THR A 1 89 ? 14.404 -11.060 -23.353 1.00 77.50 89 THR A C 1
ATOM 711 O O . THR A 1 89 ? 13.707 -10.300 -22.682 1.00 77.50 89 THR A O 1
ATOM 714 N N . LEU A 1 90 ? 13.970 -12.266 -23.741 1.00 80.44 90 LEU A N 1
ATOM 715 C CA . LEU A 1 90 ? 12.652 -12.801 -23.396 1.00 80.44 90 LEU A CA 1
ATOM 716 C C . LEU A 1 90 ? 12.661 -13.529 -22.051 1.00 80.44 90 LEU A C 1
ATOM 718 O O . LEU A 1 90 ? 11.611 -13.633 -21.417 1.00 80.44 90 LEU A O 1
ATOM 722 N N . HIS A 1 91 ? 13.823 -14.020 -21.621 1.00 84.12 91 HIS A N 1
ATOM 723 C CA . HIS A 1 91 ? 13.985 -14.723 -20.356 1.00 84.12 91 HIS A CA 1
ATOM 724 C C . HIS A 1 91 ? 14.824 -13.913 -19.370 1.00 84.12 91 HIS A C 1
ATOM 726 O O . HIS A 1 91 ? 15.867 -13.364 -19.720 1.00 84.12 91 HIS A O 1
ATOM 732 N N . ASP A 1 92 ? 14.391 -13.897 -18.109 1.00 83.25 92 ASP A N 1
ATOM 733 C CA . ASP A 1 92 ? 15.179 -13.310 -17.033 1.00 83.25 92 ASP A CA 1
ATOM 734 C C . ASP A 1 92 ? 16.481 -14.090 -16.852 1.00 83.25 92 ASP A C 1
ATOM 736 O O . ASP A 1 92 ? 16.490 -15.316 -16.683 1.00 83.25 92 ASP A O 1
ATOM 740 N N . THR A 1 93 ? 17.589 -13.361 -16.811 1.00 87.00 93 THR A N 1
ATOM 741 C CA . THR A 1 93 ? 18.891 -13.909 -16.447 1.00 87.00 93 THR A CA 1
ATOM 742 C C . THR A 1 93 ? 18.853 -14.486 -15.024 1.00 87.00 93 THR A C 1
ATOM 744 O O . THR A 1 93 ? 18.089 -14.016 -14.173 1.00 87.00 93 THR A O 1
ATOM 747 N N . PRO A 1 94 ? 19.723 -15.457 -14.689 1.00 87.50 94 PRO A N 1
ATOM 748 C CA . PRO A 1 94 ? 19.833 -15.967 -13.320 1.00 87.50 94 PRO A CA 1
ATOM 749 C C . PRO A 1 94 ? 20.060 -14.869 -12.267 1.00 87.50 94 PRO A C 1
ATOM 751 O O . PRO A 1 94 ? 19.593 -14.992 -11.137 1.00 87.50 94 PRO A O 1
ATOM 754 N N . TRP A 1 95 ? 20.737 -13.776 -12.639 1.00 86.44 95 TRP A N 1
ATOM 755 C CA . TRP A 1 95 ? 20.932 -12.612 -11.773 1.00 86.44 95 TRP A CA 1
ATOM 756 C C . TRP A 1 95 ? 19.634 -11.856 -11.500 1.00 86.44 95 TRP A C 1
ATOM 758 O O . TRP A 1 95 ? 19.356 -11.551 -10.344 1.00 86.44 95 TRP A O 1
ATOM 768 N N . GLN A 1 96 ? 18.815 -11.616 -12.526 1.00 85.06 96 GLN A N 1
ATOM 769 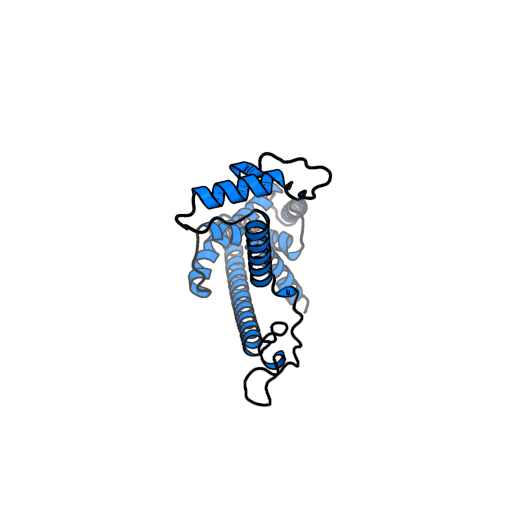C CA . GLN A 1 96 ? 17.500 -10.987 -12.360 1.00 85.06 96 GLN A CA 1
ATOM 770 C C . GLN A 1 96 ? 16.569 -11.852 -11.503 1.00 85.06 96 GLN A C 1
ATOM 772 O O . GLN A 1 96 ? 15.856 -11.336 -10.646 1.00 85.06 96 GLN A O 1
ATOM 777 N N . GLN A 1 97 ? 16.620 -13.176 -11.668 1.00 89.25 97 GLN A N 1
ATOM 778 C CA . GLN A 1 97 ? 15.851 -14.103 -10.831 1.00 89.25 97 GLN A CA 1
ATOM 779 C C . GLN A 1 97 ? 16.300 -14.055 -9.361 1.00 89.25 97 GLN A C 1
ATOM 781 O O . GLN A 1 97 ? 15.462 -14.047 -8.456 1.00 89.25 97 GLN A O 1
ATOM 786 N N . LEU A 1 98 ? 17.614 -13.998 -9.109 1.00 90.50 98 LEU A N 1
ATOM 787 C CA . LEU A 1 98 ? 18.169 -13.880 -7.759 1.00 90.50 98 LEU A CA 1
ATOM 788 C C . LEU A 1 98 ? 17.785 -12.546 -7.105 1.00 90.50 98 LEU A C 1
ATOM 790 O O . LEU A 1 98 ? 17.344 -12.535 -5.957 1.00 90.50 98 LEU A O 1
ATOM 794 N N . GLU A 1 99 ? 17.907 -11.441 -7.841 1.00 86.25 99 GLU A N 1
ATOM 795 C CA . GLU A 1 99 ? 17.519 -10.105 -7.383 1.00 86.25 99 GLU A CA 1
ATOM 796 C C . GLU A 1 99 ? 16.022 -10.048 -7.049 1.00 86.25 99 GLU A C 1
ATOM 798 O O . GLU A 1 99 ? 15.637 -9.562 -5.986 1.00 86.25 99 GLU A O 1
ATOM 803 N N . ALA A 1 100 ? 15.163 -10.624 -7.896 1.00 85.38 100 ALA A N 1
ATOM 804 C CA . ALA A 1 100 ? 13.730 -10.717 -7.630 1.00 85.38 100 ALA A CA 1
ATOM 805 C C . ALA A 1 100 ? 13.424 -11.522 -6.354 1.00 85.38 100 ALA A C 1
ATOM 807 O O . ALA A 1 100 ? 12.583 -11.112 -5.548 1.00 85.38 100 ALA A O 1
ATOM 808 N N . ALA A 1 101 ? 14.119 -12.643 -6.136 1.00 87.50 101 ALA A N 1
ATOM 809 C CA . ALA A 1 101 ? 13.957 -13.459 -4.935 1.00 87.50 101 ALA A CA 1
ATOM 810 C C . ALA A 1 101 ? 14.425 -12.730 -3.662 1.00 87.50 101 ALA A C 1
ATOM 812 O O . ALA A 1 101 ? 13.765 -12.813 -2.620 1.00 87.50 101 ALA A O 1
ATOM 813 N N . GLU A 1 102 ? 15.534 -11.993 -3.733 1.00 85.38 102 GLU A N 1
ATOM 814 C CA . GLU A 1 102 ? 16.037 -11.194 -2.615 1.00 85.38 102 GLU A CA 1
ATOM 815 C C . GLU A 1 102 ? 15.094 -10.033 -2.280 1.00 85.38 102 GLU A C 1
ATOM 817 O O . GLU A 1 102 ? 14.683 -9.901 -1.123 1.00 85.38 102 GLU A O 1
ATOM 822 N N . ASN A 1 103 ? 14.652 -9.283 -3.290 1.00 85.50 103 ASN A N 1
ATOM 823 C CA . ASN A 1 103 ? 13.673 -8.206 -3.138 1.00 85.50 103 ASN A CA 1
ATOM 824 C C . ASN A 1 103 ? 12.355 -8.718 -2.540 1.00 85.50 103 ASN A C 1
ATOM 826 O O . ASN A 1 103 ? 11.762 -8.075 -1.669 1.00 85.50 103 ASN A O 1
ATOM 830 N N . PHE A 1 104 ? 11.898 -9.905 -2.955 1.00 83.50 104 PHE A N 1
ATOM 831 C CA . PHE A 1 104 ? 10.717 -10.537 -2.372 1.00 83.50 104 PHE A CA 1
ATOM 832 C C . PHE A 1 104 ? 10.921 -10.856 -0.887 1.00 83.50 104 PHE A C 1
ATOM 834 O O . PHE A 1 104 ? 10.062 -10.542 -0.060 1.00 83.50 104 PHE A O 1
ATOM 841 N N . ARG A 1 105 ? 12.068 -11.441 -0.521 1.00 87.00 105 ARG A N 1
ATOM 842 C CA . ARG A 1 105 ? 12.396 -11.758 0.876 1.00 87.00 105 ARG A CA 1
ATOM 843 C C . ARG A 1 105 ? 12.451 -10.501 1.744 1.00 87.00 105 ARG A C 1
ATOM 845 O O . ARG A 1 105 ? 11.897 -10.501 2.843 1.00 87.00 105 ARG A O 1
ATOM 852 N N . GLU A 1 106 ? 13.092 -9.441 1.265 1.00 85.88 106 GLU A N 1
ATOM 853 C CA . GLU A 1 106 ? 13.161 -8.165 1.979 1.00 85.88 106 GLU A CA 1
ATOM 854 C C . GLU A 1 106 ? 11.767 -7.543 2.150 1.00 85.88 106 GLU A C 1
ATOM 856 O O . GLU A 1 106 ? 11.404 -7.106 3.245 1.00 85.88 106 GLU A O 1
ATOM 861 N N . SER A 1 107 ? 10.936 -7.589 1.104 1.00 84.75 107 SER A N 1
ATOM 862 C CA . SER A 1 107 ? 9.547 -7.128 1.158 1.00 84.75 107 SER A CA 1
ATOM 863 C C . SER A 1 107 ? 8.735 -7.871 2.226 1.00 84.75 107 SER A C 1
ATOM 865 O O . SER A 1 107 ? 8.050 -7.238 3.032 1.00 84.75 107 SER A O 1
ATOM 867 N N . GLN A 1 108 ? 8.874 -9.200 2.311 1.00 87.25 108 GLN A N 1
ATOM 868 C CA . GLN A 1 108 ? 8.222 -10.014 3.344 1.00 87.25 108 GLN A CA 1
ATOM 869 C C . GLN A 1 108 ? 8.681 -9.634 4.758 1.00 87.25 108 GLN A C 1
ATOM 871 O O . GLN A 1 108 ? 7.857 -9.486 5.662 1.00 87.25 108 GLN A O 1
ATOM 876 N N . GLN A 1 109 ? 9.983 -9.422 4.959 1.00 89.06 109 GLN A N 1
ATOM 877 C CA . GLN A 1 109 ? 10.512 -8.985 6.255 1.00 89.06 109 GLN A CA 1
ATOM 878 C C . GLN A 1 109 ? 9.976 -7.607 6.653 1.00 89.06 109 GLN A C 1
ATOM 880 O O . GLN A 1 109 ? 9.569 -7.401 7.798 1.00 89.06 109 GLN A O 1
ATOM 885 N N . ASN A 1 110 ? 9.937 -6.664 5.713 1.00 88.56 110 ASN A N 1
ATOM 886 C CA . ASN A 1 110 ? 9.398 -5.330 5.957 1.00 88.56 110 ASN A CA 1
ATOM 887 C C . ASN A 1 110 ? 7.897 -5.379 6.259 1.00 88.56 110 ASN A C 1
ATOM 889 O O . ASN A 1 110 ? 7.442 -4.717 7.192 1.00 88.56 110 ASN A O 1
ATOM 893 N N . HIS A 1 111 ? 7.141 -6.222 5.554 1.00 87.44 111 HIS A N 1
ATOM 894 C CA . HIS A 1 111 ? 5.728 -6.453 5.836 1.00 87.44 111 HIS A CA 1
ATOM 895 C C . HIS A 1 111 ? 5.503 -6.966 7.267 1.00 87.44 111 HIS A C 1
ATOM 897 O O . HIS A 1 111 ? 4.688 -6.407 8.001 1.00 87.44 111 HIS A O 1
ATOM 903 N N . GLN A 1 112 ? 6.280 -7.958 7.714 1.00 89.38 112 GLN A N 1
ATOM 904 C CA . GLN A 1 112 ? 6.195 -8.473 9.086 1.00 89.38 112 GLN A CA 1
ATOM 905 C C . GLN A 1 112 ? 6.520 -7.405 10.137 1.00 89.38 112 GLN A C 1
ATOM 907 O O . GLN A 1 112 ? 5.805 -7.288 11.133 1.00 89.38 112 GLN A O 1
ATOM 912 N N . LYS A 1 113 ? 7.555 -6.584 9.910 1.00 91.44 113 LYS A N 1
ATOM 913 C CA . LYS A 1 113 ? 7.890 -5.462 10.803 1.00 91.44 113 LYS A CA 1
ATOM 914 C C . LYS A 1 113 ? 6.736 -4.465 10.914 1.00 91.44 113 LYS A C 1
ATOM 916 O O . LYS A 1 113 ? 6.417 -4.031 12.018 1.00 91.44 113 LYS A O 1
ATOM 921 N N . ILE A 1 114 ? 6.106 -4.119 9.787 1.00 91.25 114 ILE A N 1
ATOM 922 C CA . ILE A 1 114 ? 4.968 -3.190 9.745 1.00 91.25 114 ILE A CA 1
ATOM 923 C C . ILE A 1 114 ? 3.786 -3.756 10.534 1.00 91.25 114 ILE A C 1
ATOM 925 O O . ILE A 1 114 ? 3.202 -3.036 11.340 1.00 91.25 114 ILE A O 1
ATOM 929 N N . LEU A 1 115 ? 3.451 -5.037 10.353 1.00 90.81 115 LEU A N 1
ATOM 930 C CA . LEU A 1 115 ? 2.356 -5.672 11.090 1.00 90.81 115 LEU A CA 1
ATOM 931 C C . LEU A 1 115 ? 2.631 -5.753 12.594 1.00 90.81 115 LEU A C 1
ATOM 933 O O . LEU A 1 115 ? 1.741 -5.464 13.392 1.00 90.81 115 LEU A O 1
ATOM 937 N N . ALA A 1 116 ? 3.860 -6.098 12.986 1.00 91.31 116 ALA A N 1
ATOM 938 C CA . ALA A 1 116 ? 4.257 -6.139 14.391 1.00 91.31 116 ALA A CA 1
ATOM 939 C C . ALA A 1 116 ? 4.156 -4.752 15.045 1.00 91.31 116 ALA A C 1
ATOM 941 O O . ALA A 1 116 ? 3.604 -4.614 16.138 1.00 91.31 116 ALA A O 1
A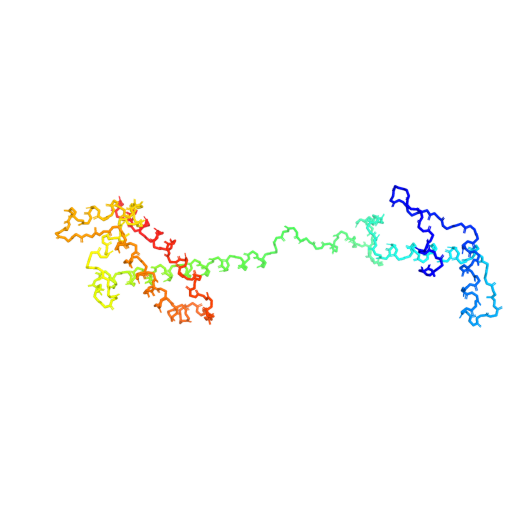TOM 942 N N . TRP A 1 117 ? 4.634 -3.714 14.352 1.00 94.31 117 TRP A N 1
ATOM 943 C CA . TRP A 1 117 ? 4.484 -2.330 14.795 1.00 94.31 117 TRP A CA 1
ATOM 944 C C . TRP A 1 117 ? 3.011 -1.925 14.907 1.00 94.31 117 TRP A C 1
ATOM 946 O O . TRP A 1 117 ? 2.601 -1.363 15.922 1.00 94.31 117 TRP A O 1
ATOM 956 N N . LEU A 1 118 ? 2.202 -2.252 13.895 1.00 93.44 118 LEU A N 1
ATOM 957 C CA . LEU A 1 118 ? 0.787 -1.902 13.858 1.00 93.44 118 LEU A CA 1
ATOM 958 C C . LEU A 1 118 ? 0.027 -2.537 15.027 1.00 93.44 118 LEU A C 1
ATOM 960 O O . LEU A 1 118 ? -0.717 -1.842 15.715 1.00 93.44 118 LEU A O 1
ATOM 964 N N . GLY A 1 119 ? 0.251 -3.825 15.298 1.00 92.00 119 GLY A N 1
ATOM 965 C CA . GLY A 1 119 ? -0.368 -4.521 16.427 1.00 92.00 119 GLY A CA 1
ATOM 966 C C . GLY A 1 119 ? 0.020 -3.921 17.782 1.00 92.00 119 GLY A C 1
ATOM 967 O O . GLY A 1 119 ? -0.837 -3.751 18.656 1.00 92.00 119 GLY A O 1
ATOM 968 N N . ALA A 1 120 ? 1.288 -3.529 17.948 1.00 93.00 120 ALA A N 1
ATOM 969 C CA . ALA A 1 120 ? 1.759 -2.855 19.156 1.00 93.00 120 ALA A CA 1
ATOM 970 C C . ALA A 1 120 ? 1.088 -1.482 19.348 1.00 93.00 120 ALA A C 1
ATOM 972 O O . ALA A 1 120 ? 0.591 -1.183 20.437 1.00 93.00 120 ALA A O 1
ATOM 973 N N . GLU A 1 121 ? 1.004 -0.672 18.290 1.00 93.31 121 GLU A N 1
ATOM 974 C CA . GLU A 1 121 ? 0.412 0.668 18.359 1.00 93.31 121 GLU A CA 1
ATOM 975 C C . GLU A 1 121 ? -1.115 0.608 18.557 1.00 93.31 121 GLU A C 1
ATOM 977 O O . GLU A 1 121 ? -1.662 1.365 19.360 1.00 93.31 121 GLU A O 1
ATOM 982 N N . ILE A 1 122 ? -1.816 -0.335 17.911 1.00 92.75 122 ILE A N 1
ATOM 983 C CA . ILE A 1 122 ? -3.248 -0.592 18.158 1.00 92.75 122 ILE A CA 1
ATOM 984 C C . ILE A 1 122 ? -3.476 -0.971 19.620 1.00 92.75 122 ILE A C 1
ATOM 986 O O . ILE A 1 122 ? -4.363 -0.410 20.267 1.00 92.75 122 ILE A O 1
ATOM 990 N N . SER A 1 123 ? -2.670 -1.894 20.152 1.00 91.44 123 SER A N 1
ATOM 991 C CA . SER A 1 123 ? -2.779 -2.336 21.546 1.00 91.44 123 SER A CA 1
ATOM 992 C C . SER A 1 123 ? -2.602 -1.163 22.509 1.00 91.44 123 SER A C 1
ATOM 994 O O . SER A 1 123 ? -3.394 -0.995 23.438 1.00 91.44 123 SER A O 1
ATOM 996 N N . GLN A 1 124 ? -1.622 -0.293 22.252 1.00 91.81 124 GLN A N 1
ATOM 997 C CA . GLN A 1 124 ? -1.390 0.908 23.051 1.00 91.81 124 GLN A CA 1
ATOM 998 C C . GLN A 1 124 ? -2.572 1.887 22.985 1.00 91.81 124 GLN A C 1
ATOM 1000 O O . GLN A 1 124 ? -3.028 2.383 24.019 1.00 91.81 124 GLN A O 1
ATOM 1005 N N . ILE A 1 125 ? -3.096 2.143 21.784 1.00 92.44 125 ILE A N 1
ATOM 1006 C CA . ILE A 1 125 ? -4.248 3.023 21.567 1.00 92.44 125 ILE A CA 1
ATOM 1007 C C . ILE A 1 125 ? -5.498 2.495 22.289 1.00 92.44 125 ILE A C 1
ATOM 1009 O O . ILE A 1 125 ? -6.240 3.284 22.878 1.00 92.44 125 ILE A O 1
ATOM 1013 N N . CYS A 1 126 ? -5.720 1.180 22.278 1.00 89.62 126 CYS A N 1
ATOM 1014 C CA . CYS A 1 126 ? -6.864 0.552 22.937 1.00 89.62 126 CYS A CA 1
ATOM 1015 C C . CYS A 1 126 ? -6.733 0.558 24.467 1.00 89.62 126 CYS A C 1
ATOM 1017 O O . CYS A 1 126 ? -7.725 0.773 25.160 1.00 89.62 126 CYS A O 1
ATOM 1019 N N . GLN A 1 127 ? -5.521 0.388 25.007 1.00 90.94 127 GLN A N 1
ATOM 1020 C CA . GLN A 1 127 ? -5.272 0.447 26.453 1.00 90.94 127 GLN A CA 1
ATOM 1021 C C . GLN A 1 127 ? -5.343 1.875 27.011 1.00 90.94 127 GLN A C 1
ATOM 1023 O O . GLN A 1 127 ? -5.746 2.076 28.157 1.00 90.94 127 GLN A O 1
ATOM 1028 N N . GLN A 1 128 ? -4.930 2.878 26.230 1.00 89.31 128 GLN A N 1
ATOM 1029 C CA . GLN A 1 128 ? -4.811 4.270 26.683 1.00 89.31 128 GLN A CA 1
ATOM 1030 C C . GLN A 1 128 ? -5.484 5.262 25.712 1.00 89.31 128 GLN A C 1
ATOM 1032 O O . GLN A 1 128 ? -4.856 6.235 25.277 1.00 89.31 128 GLN A O 1
ATOM 1037 N N . PRO A 1 129 ? -6.791 5.102 25.413 1.00 85.31 129 PRO A N 1
ATOM 1038 C CA . PRO A 1 129 ? -7.478 5.875 24.372 1.00 85.31 129 PRO A CA 1
ATOM 1039 C C . PRO A 1 129 ? -7.480 7.384 24.649 1.00 85.31 129 PRO A C 1
ATOM 1041 O O . PRO A 1 129 ? -7.472 8.201 23.725 1.00 85.31 129 PRO A O 1
ATOM 1044 N N . GLN A 1 130 ? -7.409 7.787 25.921 1.00 85.94 130 GLN A N 1
ATOM 1045 C CA . GLN A 1 130 ? -7.382 9.197 26.311 1.00 85.94 130 GLN A CA 1
ATOM 1046 C C . GLN A 1 130 ? -6.138 9.945 25.809 1.00 85.94 130 GLN A C 1
ATOM 1048 O O . GLN A 1 130 ? -6.248 11.119 25.452 1.00 85.94 130 GLN A O 1
ATOM 1053 N N . GLN A 1 131 ? -4.977 9.286 25.707 1.00 84.19 131 GLN A N 1
ATOM 1054 C CA . GLN A 1 131 ? -3.746 9.927 25.219 1.00 84.19 131 GLN A CA 1
ATOM 1055 C C . GLN A 1 131 ? -3.859 10.344 23.750 1.00 84.19 131 GLN A C 1
ATOM 1057 O O . GLN A 1 131 ? -3.320 11.370 23.333 1.00 84.19 131 GLN A O 1
ATOM 1062 N N . ALA A 1 132 ? -4.629 9.581 22.977 1.00 80.50 132 ALA A N 1
ATOM 1063 C CA . ALA A 1 132 ? -4.943 9.869 21.586 1.00 80.50 132 ALA A CA 1
ATOM 1064 C C . ALA A 1 132 ? -6.254 10.666 21.412 1.00 80.50 132 ALA A C 1
ATOM 1066 O O . ALA A 1 132 ? -6.650 10.946 20.280 1.00 80.50 132 ALA A O 1
ATOM 1067 N N . LYS A 1 133 ? -6.910 11.080 22.511 1.00 85.81 133 LYS A N 1
ATOM 1068 C CA . LYS A 1 133 ? -8.227 11.752 22.514 1.00 85.81 133 LYS A CA 1
ATOM 1069 C C . LYS A 1 133 ? -9.309 10.937 21.786 1.00 85.81 133 LYS A C 1
ATOM 1071 O O . LYS A 1 133 ? -10.155 11.504 21.078 1.00 85.81 133 LYS A O 1
ATOM 1076 N N . LEU A 1 134 ? -9.243 9.618 21.944 1.00 88.06 134 LEU A N 1
ATOM 1077 C CA . LEU A 1 134 ? -10.147 8.645 21.343 1.00 88.06 134 LEU A CA 1
ATOM 1078 C C . LEU A 1 134 ? -11.265 8.247 22.300 1.00 88.06 134 LEU A C 1
ATOM 1080 O O . LEU A 1 134 ? -11.169 8.409 23.519 1.00 88.06 134 LEU A O 1
ATOM 1084 N N . HIS A 1 135 ? -12.334 7.719 21.718 1.00 86.75 135 HIS A N 1
ATOM 1085 C CA . HIS A 1 135 ? -13.443 7.145 22.461 1.00 86.75 135 HIS A CA 1
ATOM 1086 C C . HIS A 1 135 ? -12.988 5.948 23.325 1.00 86.75 135 HIS A C 1
ATOM 1088 O O . HIS A 1 135 ? -12.181 5.144 22.862 1.00 86.75 135 HIS A O 1
ATOM 1094 N N . PRO A 1 136 ? -13.524 5.762 24.548 1.00 86.25 136 PRO A N 1
ATOM 1095 C CA . PRO A 1 136 ? -13.148 4.636 25.410 1.00 86.25 136 PRO A CA 1
ATOM 1096 C C . PRO A 1 136 ? -13.388 3.259 24.777 1.00 86.25 136 PRO A C 1
ATOM 1098 O O . PRO A 1 136 ? -12.632 2.331 25.018 1.00 86.25 136 PRO A O 1
ATOM 1101 N N . GLN A 1 137 ? -14.415 3.147 23.930 1.00 88.31 137 GLN A N 1
ATOM 1102 C CA . GLN A 1 137 ? -14.770 1.914 23.212 1.00 88.31 137 GLN A CA 1
ATOM 1103 C C . GLN A 1 137 ? -14.070 1.782 21.847 1.00 88.31 137 GLN A C 1
ATOM 1105 O O . GLN A 1 137 ? -14.622 1.179 20.930 1.00 88.31 137 GLN A O 1
ATOM 1110 N N . ILE A 1 138 ? -12.893 2.395 21.659 1.00 90.69 138 ILE A N 1
ATOM 1111 C CA . ILE A 1 138 ? -12.218 2.390 20.351 1.00 90.69 138 ILE A CA 1
ATOM 1112 C C . ILE A 1 138 ? -11.857 0.981 19.879 1.00 90.69 138 ILE A C 1
ATOM 1114 O O . ILE A 1 138 ? -11.975 0.705 18.691 1.00 90.69 138 ILE A O 1
ATOM 1118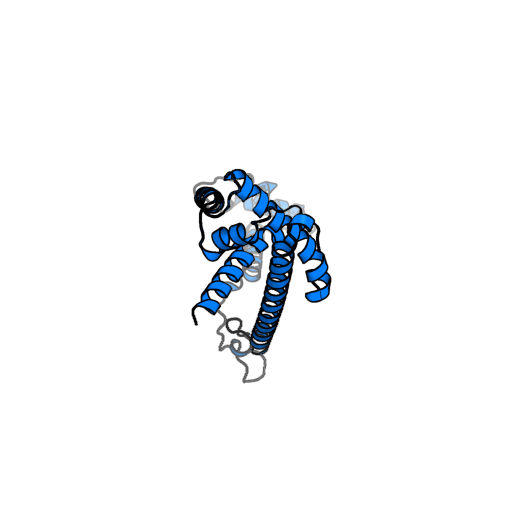 N N . GLN A 1 139 ? -11.504 0.081 20.798 1.00 90.88 139 GLN A N 1
ATOM 1119 C CA . GLN A 1 139 ? -11.222 -1.314 20.471 1.00 90.88 139 GLN A CA 1
ATOM 1120 C C . GLN A 1 139 ? -12.416 -1.971 19.767 1.00 90.88 139 GLN A C 1
ATOM 1122 O O . GLN A 1 139 ? -12.274 -2.488 18.663 1.00 90.88 139 GLN A O 1
ATOM 1127 N N . LEU A 1 140 ? -13.610 -1.843 20.352 1.00 89.69 140 LEU A N 1
ATOM 1128 C CA . LEU A 1 140 ? -14.840 -2.402 19.798 1.00 89.69 140 LEU A CA 1
ATOM 1129 C C . LEU A 1 140 ? -15.205 -1.761 18.449 1.00 89.69 140 LEU A C 1
ATOM 1131 O O . LEU A 1 140 ? -15.664 -2.446 17.538 1.00 89.69 140 LEU A O 1
ATOM 1135 N N . ILE A 1 141 ? -14.966 -0.450 18.299 1.00 90.62 141 ILE A N 1
ATOM 1136 C CA . ILE A 1 141 ? -15.141 0.249 17.017 1.00 90.62 141 ILE A CA 1
ATOM 1137 C C . ILE A 1 141 ? -14.244 -0.381 15.944 1.00 90.62 141 ILE A C 1
ATOM 1139 O O . ILE A 1 141 ? -14.729 -0.669 14.850 1.00 90.62 141 ILE A O 1
ATOM 1143 N N . LEU A 1 142 ? -12.959 -0.594 16.235 1.00 91.88 142 LEU A N 1
ATOM 1144 C CA . LEU A 1 142 ? -11.997 -1.143 15.277 1.00 91.88 142 LEU A CA 1
ATOM 1145 C C . LEU A 1 142 ? -12.313 -2.602 14.924 1.00 91.88 142 LEU A C 1
ATOM 1147 O O . LEU A 1 142 ? -12.358 -2.935 13.742 1.00 91.88 142 LEU A O 1
ATOM 1151 N N . GLU A 1 143 ? -12.618 -3.438 15.917 1.00 91.19 143 GLU A N 1
ATOM 1152 C CA . GLU A 1 143 ? -12.996 -4.845 15.716 1.00 91.19 143 GLU A CA 1
ATOM 1153 C C . GLU A 1 143 ? -14.253 -4.979 14.845 1.00 91.19 143 GLU A C 1
ATOM 1155 O O . GLU A 1 143 ? -14.277 -5.749 13.886 1.00 91.19 143 GLU A O 1
ATOM 1160 N N . MET A 1 144 ? -15.292 -4.180 15.110 1.00 90.38 144 MET A N 1
ATOM 1161 C CA . MET A 1 144 ? -16.512 -4.209 14.301 1.00 90.38 144 MET A CA 1
ATOM 1162 C C . MET A 1 144 ? -16.306 -3.646 12.891 1.00 90.38 144 MET A C 1
ATOM 1164 O O . MET A 1 144 ? -16.931 -4.133 11.950 1.00 90.38 144 MET A O 1
ATOM 1168 N N . THR A 1 145 ? -15.458 -2.624 12.743 1.00 90.44 145 THR A N 1
ATOM 1169 C CA . THR A 1 145 ? -15.190 -1.998 11.438 1.00 90.44 145 THR A CA 1
ATOM 1170 C C . THR A 1 145 ? -14.373 -2.927 10.546 1.00 90.44 145 THR A C 1
ATOM 1172 O O . THR A 1 145 ? -14.768 -3.177 9.414 1.00 90.44 145 THR A O 1
ATOM 1175 N N . TYR A 1 146 ? -13.255 -3.454 11.049 1.00 91.75 146 TYR A N 1
ATOM 1176 C CA . TYR A 1 146 ? -12.266 -4.160 10.228 1.00 91.75 146 TYR A CA 1
ATOM 1177 C C . TYR A 1 146 ? -12.315 -5.678 10.366 1.00 91.75 146 TYR A C 1
ATOM 1179 O O . TYR A 1 146 ? -12.034 -6.376 9.397 1.00 91.75 146 TYR A O 1
ATOM 1187 N N . GLY A 1 147 ? -12.692 -6.192 11.537 1.00 88.56 147 GLY A N 1
ATOM 1188 C CA . GLY A 1 147 ? -12.880 -7.628 11.743 1.00 88.56 147 GLY A CA 1
ATOM 1189 C C . GLY A 1 147 ? -14.199 -8.111 11.145 1.00 88.56 147 GLY A C 1
ATOM 1190 O O . GLY A 1 147 ? -14.222 -9.065 10.377 1.00 88.56 147 GLY A O 1
ATOM 1191 N N . LEU A 1 148 ? -15.301 -7.414 11.451 1.00 87.00 148 LEU A N 1
ATOM 1192 C CA . LEU A 1 148 ? -16.648 -7.810 11.011 1.00 87.00 148 LEU A CA 1
ATOM 1193 C C . LEU A 1 148 ? -17.153 -7.077 9.758 1.00 87.00 148 LEU A C 1
ATOM 1195 O O . LEU A 1 148 ? -18.221 -7.418 9.249 1.00 87.00 148 LEU A O 1
ATOM 1199 N N . GLY A 1 149 ? -16.440 -6.054 9.275 1.00 86.69 149 GLY A N 1
ATOM 1200 C CA . GLY A 1 149 ? -16.842 -5.295 8.084 1.00 86.69 149 GLY A CA 1
ATOM 1201 C C . GLY A 1 149 ? -18.165 -4.534 8.242 1.00 86.69 149 GLY A C 1
ATOM 1202 O O . GLY A 1 149 ? -18.872 -4.308 7.258 1.00 86.69 149 GLY A O 1
ATOM 1203 N N . LEU A 1 150 ? -18.562 -4.179 9.470 1.00 88.31 150 LEU A N 1
ATOM 1204 C CA . LEU A 1 150 ? -19.857 -3.549 9.716 1.00 88.31 150 LEU A CA 1
ATOM 1205 C C . LEU A 1 150 ? -19.875 -2.083 9.268 1.00 88.31 150 LEU A C 1
ATOM 1207 O O . LEU A 1 150 ? -18.947 -1.312 9.496 1.00 88.31 150 LEU A O 1
ATOM 1211 N N . GLY A 1 151 ? -21.004 -1.659 8.699 1.00 87.06 151 GLY A N 1
ATOM 1212 C CA . GLY A 1 151 ? -21.237 -0.254 8.378 1.00 87.06 151 GLY A CA 1
ATOM 1213 C C . GLY A 1 151 ? -21.361 0.620 9.633 1.00 87.06 151 GLY A C 1
ATOM 1214 O O . GLY A 1 151 ? -21.885 0.198 10.664 1.00 87.06 151 GLY A O 1
ATOM 1215 N N . GLN A 1 152 ? -20.962 1.889 9.526 1.00 85.94 152 GLN A N 1
ATOM 1216 C CA . GLN A 1 152 ? -20.912 2.840 10.649 1.00 85.94 152 GLN A CA 1
ATOM 1217 C C . GLN A 1 152 ? -22.246 3.000 11.413 1.00 85.94 152 GLN A C 1
ATOM 1219 O O . GLN A 1 152 ? -22.237 3.268 12.614 1.00 85.94 152 GLN A O 1
ATOM 1224 N N . VAL A 1 153 ? -23.396 2.846 10.738 1.00 86.94 153 VAL A N 1
ATOM 1225 C CA . VAL A 1 153 ? -24.731 2.886 11.372 1.00 86.94 153 VAL A CA 1
ATOM 1226 C C . VAL A 1 153 ? -24.926 1.692 12.305 1.00 86.94 153 VAL A C 1
ATOM 1228 O O . VAL A 1 153 ? -25.354 1.862 13.445 1.00 86.94 153 VAL A O 1
ATOM 1231 N N . ALA A 1 154 ? -24.575 0.492 11.834 1.00 87.00 154 ALA A N 1
ATOM 1232 C CA . ALA A 1 154 ? -24.693 -0.739 12.606 1.00 87.00 154 ALA A CA 1
ATOM 1233 C C . ALA A 1 154 ? -23.736 -0.736 13.804 1.00 87.00 154 ALA A C 1
ATOM 1235 O O . ALA A 1 154 ? -24.127 -1.137 14.896 1.00 87.00 154 ALA A O 1
ATOM 1236 N N . ILE A 1 155 ? -22.519 -0.212 13.623 1.00 87.81 155 ILE A N 1
ATOM 1237 C CA . ILE A 1 155 ? -21.544 -0.039 14.709 1.00 87.81 155 ILE A CA 1
ATOM 1238 C C . ILE A 1 155 ? -22.101 0.895 15.783 1.00 87.81 155 ILE A C 1
ATOM 1240 O O . ILE A 1 155 ? -22.070 0.567 16.965 1.00 87.81 155 ILE A O 1
ATOM 1244 N N . ALA A 1 156 ? -22.650 2.045 15.386 1.00 85.62 156 ALA A N 1
ATOM 1245 C CA . ALA A 1 156 ? -23.201 3.004 16.335 1.00 85.62 156 ALA A CA 1
ATOM 1246 C C . ALA A 1 156 ? -24.363 2.417 17.158 1.00 85.62 156 ALA A C 1
ATOM 1248 O O . ALA A 1 156 ? -24.424 2.613 18.375 1.00 85.62 156 ALA A O 1
ATOM 1249 N N . ALA A 1 157 ? -25.246 1.652 16.506 1.00 86.00 157 ALA A N 1
ATOM 1250 C CA . ALA A 1 157 ? -26.329 0.936 17.170 1.00 86.00 157 ALA A CA 1
ATOM 1251 C C . ALA A 1 157 ? -25.793 -0.126 18.143 1.00 86.00 157 ALA A C 1
ATOM 1253 O O . ALA A 1 157 ? -26.151 -0.097 19.317 1.00 86.00 157 ALA A O 1
ATOM 1254 N N . LYS A 1 158 ? -24.873 -0.991 17.693 1.00 86.19 158 LYS A N 1
ATOM 1255 C CA . LYS A 1 158 ? -24.283 -2.047 18.530 1.00 86.19 158 LYS A CA 1
ATOM 1256 C C . LYS A 1 158 ? -23.522 -1.494 19.728 1.00 86.19 158 LYS A C 1
ATOM 1258 O O . LYS A 1 158 ? -23.637 -2.041 20.814 1.00 86.19 158 LYS A O 1
ATOM 1263 N N . ILE A 1 159 ? -22.771 -0.406 19.573 1.00 85.06 159 ILE A N 1
ATOM 1264 C CA . ILE A 1 159 ? -22.065 0.210 20.706 1.00 85.06 159 ILE A CA 1
ATOM 1265 C C . ILE A 1 159 ? -23.057 0.781 21.713 1.00 85.06 159 ILE A C 1
ATOM 1267 O O . ILE A 1 159 ? -22.856 0.599 22.907 1.00 85.06 159 ILE A O 1
ATOM 1271 N N . THR A 1 160 ? -24.128 1.422 21.245 1.00 83.25 160 THR A N 1
ATOM 1272 C CA . THR A 1 160 ? -25.181 1.956 22.122 1.00 83.25 160 THR A CA 1
ATOM 1273 C C . THR A 1 160 ? -25.982 0.844 22.817 1.00 83.25 160 THR A C 1
ATOM 1275 O O . THR A 1 160 ? -26.521 1.058 23.896 1.00 83.25 160 THR A O 1
ATOM 1278 N N . GLU A 1 161 ? -26.074 -0.336 22.203 1.00 84.25 161 GLU A N 1
ATOM 1279 C CA . GLU A 1 161 ? -26.724 -1.523 22.772 1.00 84.25 161 GLU A CA 1
ATOM 1280 C C . GLU A 1 161 ? -25.832 -2.226 23.807 1.00 84.25 161 GLU A C 1
ATOM 1282 O O . GLU A 1 161 ? -26.276 -2.531 24.911 1.00 84.25 161 GLU A O 1
ATOM 1287 N N . ILE A 1 162 ? -24.565 -2.468 23.459 1.00 82.06 162 ILE A N 1
ATOM 1288 C CA . ILE A 1 162 ? -23.596 -3.205 24.287 1.00 82.06 162 ILE A CA 1
ATOM 1289 C C . ILE A 1 162 ? -23.072 -2.331 25.433 1.00 82.06 162 ILE A C 1
ATOM 1291 O O . ILE A 1 162 ? -22.771 -2.823 26.519 1.00 82.06 162 ILE A O 1
ATOM 1295 N N . THR A 1 163 ? -22.946 -1.026 25.199 1.00 73.25 163 THR A N 1
ATOM 1296 C CA . THR A 1 163 ? -22.414 -0.057 26.160 1.00 73.25 163 THR A CA 1
ATOM 1297 C C . THR A 1 163 ? -23.511 0.920 26.567 1.00 73.25 163 THR A C 1
ATOM 1299 O O . THR A 1 163 ? -24.294 1.365 25.742 1.00 73.25 163 THR A O 1
ATOM 1302 N N . THR A 1 164 ? -23.500 1.399 27.811 1.00 71.69 164 THR A N 1
ATOM 1303 C CA . THR A 1 164 ? -24.376 2.494 28.283 1.00 71.69 164 THR A CA 1
ATOM 1304 C C . THR A 1 164 ? -24.073 3.869 27.653 1.00 71.69 164 THR A C 1
ATOM 1306 O O . THR A 1 164 ? -24.593 4.892 28.100 1.00 71.69 164 THR A O 1
ATOM 1309 N N . VAL A 1 165 ? -23.221 3.922 26.623 1.00 73.50 165 VAL A N 1
ATOM 1310 C CA . VAL A 1 165 ? -22.738 5.144 25.975 1.00 73.50 165 VAL A CA 1
ATOM 1311 C C . VAL A 1 165 ? -23.358 5.262 24.588 1.00 73.50 165 VAL A C 1
ATOM 1313 O O . VAL A 1 165 ? -23.069 4.472 23.693 1.00 73.50 165 VAL A O 1
ATOM 1316 N N . VAL A 1 166 ? -24.178 6.296 24.401 1.00 75.12 166 VAL A N 1
ATOM 1317 C CA . VAL A 1 166 ? -24.809 6.599 23.112 1.00 75.12 166 VAL A CA 1
ATOM 1318 C C . VAL A 1 166 ? -23.783 7.214 22.162 1.00 75.12 166 VAL A C 1
ATOM 1320 O O . VAL A 1 166 ? -23.236 8.285 22.439 1.00 75.12 166 VAL A O 1
ATOM 1323 N N . ILE A 1 167 ? -23.574 6.574 21.011 1.00 82.38 167 ILE A N 1
ATOM 1324 C CA . ILE A 1 167 ? -22.712 7.074 19.934 1.00 82.38 167 ILE A CA 1
ATOM 1325 C C . ILE A 1 167 ? -23.499 7.173 18.622 1.00 82.38 167 ILE A C 1
ATOM 1327 O O . ILE A 1 167 ? -24.330 6.332 18.297 1.00 82.38 167 ILE A O 1
ATOM 1331 N N . LYS A 1 168 ? -23.252 8.231 17.849 1.00 85.06 168 LYS A N 1
ATOM 1332 C CA . LYS A 1 168 ? -23.852 8.471 16.529 1.00 85.06 168 LYS A CA 1
ATOM 1333 C C . LYS A 1 168 ? -22.913 8.000 15.418 1.00 85.06 168 LYS A C 1
ATOM 1335 O O . LYS A 1 168 ? -21.696 8.054 15.571 1.00 85.06 168 LYS A O 1
ATOM 1340 N N . GLN A 1 169 ? -23.462 7.657 14.251 1.00 82.81 169 GLN A N 1
ATOM 1341 C CA . GLN A 1 169 ? -22.688 7.227 13.074 1.00 82.81 169 GLN A CA 1
ATOM 1342 C C . GLN A 1 169 ? -21.512 8.166 12.744 1.00 82.81 169 GLN A C 1
ATOM 1344 O O . GLN A 1 169 ? -20.383 7.714 12.575 1.00 82.81 169 GLN A O 1
ATOM 1349 N N . TYR A 1 170 ? -21.743 9.484 12.696 1.00 86.62 170 TYR A N 1
ATOM 1350 C CA . TYR A 1 170 ? -20.670 10.434 12.374 1.00 86.62 170 TYR A CA 1
ATOM 1351 C C . TYR A 1 170 ? -19.551 10.437 13.425 1.00 86.62 170 TYR A C 1
ATOM 1353 O O . TYR A 1 170 ? -18.420 10.800 13.116 1.00 86.62 170 TYR A O 1
ATOM 1361 N N . GLN A 1 171 ? -19.846 10.067 14.676 1.00 86.44 171 GLN A N 1
ATOM 1362 C CA . GLN A 1 171 ? -18.827 9.961 15.715 1.00 86.44 171 GLN A CA 1
ATOM 1363 C C . GLN A 1 171 ? -17.931 8.757 15.442 1.00 86.44 171 GLN A C 1
ATOM 1365 O O . GLN A 1 171 ? -16.723 8.917 15.536 1.00 86.44 171 GLN A O 1
ATOM 1370 N N . VAL A 1 172 ? -18.482 7.624 14.987 1.00 87.81 172 VAL A N 1
ATOM 1371 C CA . VAL A 1 172 ? -17.690 6.461 14.541 1.00 87.81 172 VAL A CA 1
ATOM 1372 C C . VAL A 1 172 ? -16.688 6.879 13.461 1.00 87.81 172 VAL A C 1
ATOM 1374 O O . VAL A 1 172 ? -15.491 6.672 13.629 1.00 87.81 172 VAL A O 1
ATOM 1377 N N . SER A 1 173 ? -17.147 7.576 12.415 1.00 87.94 173 SER A N 1
ATOM 1378 C CA . SER A 1 173 ? -16.257 8.090 11.360 1.00 87.94 173 SER A CA 1
ATOM 1379 C C . SER A 1 173 ? -15.163 9.010 11.911 1.00 87.94 173 SER A C 1
ATOM 1381 O O . SER A 1 173 ? -14.002 8.898 11.531 1.00 87.94 173 SER A O 1
ATOM 1383 N N . ARG A 1 174 ? -15.508 9.917 12.836 1.00 89.81 174 ARG A N 1
ATOM 1384 C CA . ARG A 1 174 ? -14.533 10.842 13.434 1.00 89.81 174 ARG A CA 1
ATOM 1385 C C . ARG A 1 174 ? -13.512 10.135 14.317 1.00 89.81 174 ARG A C 1
ATOM 1387 O O . ARG A 1 174 ? -12.375 10.599 14.386 1.00 89.81 174 ARG A O 1
ATOM 1394 N N . GLU A 1 175 ? -13.904 9.074 15.014 1.00 89.62 175 GLU A N 1
ATOM 1395 C CA . GLU A 1 175 ? -12.984 8.269 15.816 1.00 89.62 175 GLU A CA 1
ATOM 1396 C C . GLU A 1 175 ? -12.021 7.481 14.921 1.00 89.62 175 GLU A C 1
ATOM 1398 O O . GLU A 1 175 ? -10.815 7.531 15.160 1.00 89.62 175 GLU A O 1
ATOM 1403 N N . LEU A 1 176 ? -12.508 6.878 13.832 1.00 90.38 176 LEU A N 1
ATOM 1404 C CA . LEU A 1 176 ? -11.656 6.227 12.829 1.00 90.38 176 LEU A CA 1
ATOM 1405 C C . LEU A 1 176 ? -10.649 7.216 12.219 1.00 90.38 176 LEU A C 1
ATOM 1407 O O . LEU A 1 176 ? -9.447 6.956 12.221 1.00 90.38 176 LEU A O 1
ATOM 1411 N N . ASP A 1 177 ? -11.097 8.414 11.835 1.00 89.69 177 ASP A N 1
ATOM 1412 C CA . ASP A 1 177 ? -10.211 9.471 11.336 1.00 89.69 177 ASP A CA 1
ATOM 1413 C C . ASP A 1 177 ? -9.118 9.869 12.338 1.00 89.69 177 ASP A C 1
ATOM 1415 O O . ASP A 1 177 ? -8.002 10.240 11.962 1.00 89.69 177 ASP A O 1
ATOM 1419 N N . LYS A 1 178 ? -9.431 9.876 13.638 1.00 90.69 178 LYS A N 1
ATOM 1420 C CA . LYS A 1 178 ? -8.431 10.158 14.675 1.00 90.69 178 LYS A CA 1
ATOM 1421 C C . LYS A 1 178 ? -7.421 9.021 14.782 1.00 90.69 178 LYS A C 1
ATOM 1423 O O . LYS A 1 178 ? -6.238 9.328 14.909 1.00 90.69 178 LYS A O 1
ATOM 1428 N N . VAL A 1 179 ? -7.862 7.764 14.700 1.00 91.31 179 VAL A N 1
ATOM 1429 C CA . VAL A 1 179 ? -6.967 6.598 14.678 1.00 91.31 179 VAL A CA 1
ATOM 1430 C C . VAL A 1 179 ? -6.024 6.687 13.483 1.00 91.31 179 VAL A C 1
ATOM 1432 O O . VAL A 1 179 ? -4.813 6.661 13.681 1.00 91.31 179 VAL A O 1
ATOM 1435 N N . TYR A 1 180 ? -6.540 6.923 12.274 1.00 90.69 180 TYR A N 1
ATOM 1436 C CA . TYR A 1 180 ? -5.713 7.081 11.073 1.00 90.69 180 TYR A CA 1
ATOM 1437 C C . TYR A 1 180 ? -4.664 8.181 11.225 1.00 90.69 180 TYR A C 1
ATOM 1439 O O . TYR A 1 180 ? -3.481 7.966 10.967 1.00 90.69 180 TYR A O 1
ATOM 1447 N N . ARG A 1 181 ? -5.067 9.360 11.715 1.00 87.94 181 ARG A N 1
ATOM 1448 C CA . ARG A 1 181 ? -4.132 10.468 11.960 1.00 87.94 181 ARG A CA 1
ATOM 1449 C C . ARG A 1 181 ? -3.091 10.133 13.024 1.00 87.94 181 ARG A C 1
ATOM 1451 O O . ARG A 1 181 ? -1.954 10.593 12.911 1.00 87.94 181 ARG A O 1
ATOM 1458 N N . HIS A 1 182 ? -3.468 9.385 14.058 1.00 90.06 182 HIS A N 1
ATOM 1459 C CA . HIS A 1 182 ? -2.549 8.961 15.109 1.00 90.06 182 HIS A CA 1
ATOM 1460 C C . HIS A 1 182 ? -1.512 7.979 14.562 1.00 90.06 182 HIS A C 1
ATOM 1462 O O . HIS A 1 182 ? -0.314 8.239 14.676 1.00 90.06 182 HIS A O 1
ATOM 1468 N N . LEU A 1 183 ? -1.974 6.919 13.896 1.00 91.44 183 LEU A N 1
ATOM 1469 C CA . LEU A 1 183 ? -1.128 5.901 13.283 1.00 91.44 183 LEU A CA 1
ATOM 1470 C C . LEU A 1 183 ? -0.193 6.519 12.242 1.00 91.44 183 LEU A C 1
ATOM 1472 O O . LEU A 1 183 ? 1.011 6.327 12.332 1.00 91.44 183 LEU A O 1
ATOM 1476 N N . ALA A 1 184 ? -0.692 7.367 11.337 1.00 89.06 184 ALA A N 1
ATOM 1477 C CA . ALA A 1 184 ? 0.149 8.035 10.340 1.00 89.06 184 ALA A CA 1
ATOM 1478 C C . ALA A 1 184 ? 1.225 8.928 10.981 1.00 89.06 184 ALA A C 1
ATOM 1480 O O . ALA A 1 184 ? 2.357 8.995 10.505 1.00 89.06 184 ALA A O 1
ATOM 1481 N N . LYS A 1 185 ? 0.898 9.617 12.084 1.00 88.88 185 LYS A N 1
ATOM 1482 C CA . LYS A 1 185 ? 1.860 10.456 12.813 1.00 88.88 185 LYS A CA 1
ATOM 1483 C C . LYS A 1 185 ? 2.972 9.626 13.465 1.00 88.88 185 LYS A C 1
ATOM 1485 O O . LYS A 1 185 ? 4.097 10.109 13.547 1.00 88.88 185 LYS A O 1
ATOM 1490 N N . LYS A 1 186 ? 2.646 8.432 13.956 1.00 90.31 186 LYS A N 1
ATOM 1491 C CA . LYS A 1 186 ? 3.566 7.529 14.661 1.00 90.31 186 LYS A CA 1
ATOM 1492 C C . LYS A 1 186 ? 4.388 6.662 13.714 1.00 90.31 186 LYS A C 1
ATOM 1494 O O . LYS A 1 186 ? 5.567 6.441 13.967 1.00 90.31 186 LYS A O 1
ATOM 1499 N N . PHE A 1 187 ? 3.781 6.243 12.609 1.00 90.50 187 PHE A N 1
ATOM 1500 C CA . PHE A 1 187 ? 4.412 5.402 11.601 1.00 90.50 187 PHE A CA 1
ATOM 1501 C C . PHE A 1 187 ? 5.592 6.100 10.938 1.00 90.50 187 PHE A C 1
ATOM 1503 O O . PHE A 1 187 ? 6.609 5.478 10.685 1.00 90.50 187 PHE A O 1
ATOM 1510 N N . LEU A 1 188 ? 5.477 7.402 10.679 1.00 86.94 188 LEU A N 1
ATOM 1511 C CA . LEU A 1 188 ? 6.473 8.149 9.916 1.00 86.94 188 LEU A CA 1
ATOM 1512 C C . LEU A 1 188 ? 7.883 8.156 10.537 1.00 86.94 188 LEU A C 1
ATOM 1514 O O . LEU A 1 188 ? 8.830 7.748 9.857 1.00 86.94 188 LEU A O 1
ATOM 1518 N N . PRO A 1 189 ? 8.053 8.554 11.814 1.00 88.12 189 PRO A N 1
ATOM 1519 C CA . PRO A 1 189 ? 9.335 8.407 12.500 1.00 88.12 189 PRO A CA 1
ATOM 1520 C C . PRO A 1 189 ? 9.802 6.949 12.556 1.00 88.12 189 PRO A C 1
ATOM 1522 O O . PRO A 1 189 ? 10.948 6.658 12.230 1.00 88.12 189 PRO A O 1
ATOM 1525 N N . TRP A 1 190 ? 8.893 6.024 12.884 1.00 91.94 190 TRP A N 1
ATOM 1526 C CA . TRP A 1 190 ? 9.227 4.606 13.011 1.00 91.94 190 TRP A CA 1
ATOM 1527 C C . TRP A 1 190 ? 9.743 4.005 11.695 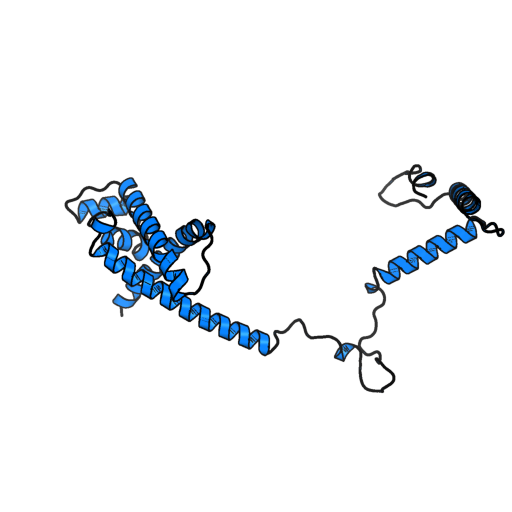1.00 91.94 190 TRP A C 1
ATOM 1529 O O . TRP A 1 190 ? 10.750 3.302 11.697 1.00 91.94 190 TRP A O 1
ATOM 1539 N N . ALA A 1 191 ? 9.106 4.314 10.565 1.00 88.75 191 ALA A N 1
ATOM 1540 C CA . ALA A 1 191 ? 9.492 3.823 9.246 1.00 88.75 191 ALA A CA 1
ATOM 1541 C C . ALA A 1 191 ? 10.857 4.372 8.813 1.00 88.75 191 ALA A C 1
ATOM 1543 O O . ALA A 1 191 ? 11.659 3.639 8.238 1.00 88.75 191 ALA A O 1
ATOM 1544 N N . THR A 1 192 ? 11.154 5.629 9.148 1.00 86.56 192 THR A N 1
ATOM 1545 C CA . THR A 1 192 ? 12.471 6.226 8.880 1.00 86.56 192 THR A CA 1
ATOM 1546 C C . THR A 1 192 ? 13.574 5.471 9.631 1.00 86.56 192 THR A C 1
ATOM 1548 O O . THR A 1 192 ? 14.619 5.170 9.061 1.00 86.56 192 THR A O 1
ATOM 1551 N N . GLU A 1 193 ? 13.325 5.115 10.894 1.00 88.56 193 GLU A N 1
ATOM 1552 C CA . GLU A 1 193 ? 14.291 4.427 11.760 1.00 88.56 193 GLU A CA 1
ATOM 1553 C C . GLU A 1 193 ? 14.426 2.922 11.468 1.00 88.56 193 GLU A C 1
ATOM 1555 O O . GLU A 1 193 ? 15.515 2.373 11.596 1.00 88.56 193 GLU A O 1
ATOM 1560 N N . ASN A 1 194 ? 13.338 2.241 11.089 1.00 87.44 194 ASN A N 1
ATOM 1561 C CA . ASN A 1 194 ? 13.288 0.771 11.033 1.00 87.44 194 ASN A CA 1
ATOM 1562 C C . ASN A 1 194 ? 13.254 0.195 9.610 1.00 87.44 194 ASN A C 1
ATOM 1564 O O . ASN A 1 194 ? 13.578 -0.982 9.418 1.00 87.44 194 ASN A O 1
ATOM 1568 N N . LEU A 1 195 ? 12.840 1.002 8.627 1.00 84.81 195 LEU A N 1
ATOM 1569 C CA . LEU A 1 195 ? 12.773 0.625 7.212 1.00 84.81 195 LEU A CA 1
ATOM 1570 C C . LEU A 1 195 ? 13.757 1.427 6.345 1.00 84.81 195 LEU A C 1
ATOM 1572 O O . LEU A 1 195 ? 13.880 1.138 5.161 1.00 84.81 195 LEU A O 1
ATOM 1576 N N . HIS A 1 196 ? 14.444 2.427 6.912 1.00 79.06 196 HIS A N 1
ATOM 1577 C CA . HIS A 1 196 ? 15.356 3.333 6.200 1.00 79.06 196 HIS A CA 1
ATOM 1578 C C . HIS A 1 196 ? 14.725 4.027 4.978 1.00 79.06 196 HIS A C 1
ATOM 1580 O O . HIS A 1 196 ? 15.421 4.396 4.033 1.00 79.06 196 HIS A O 1
ATOM 1586 N N . ILE A 1 197 ? 13.402 4.225 4.994 1.00 71.12 197 ILE A N 1
ATOM 1587 C CA . ILE A 1 197 ? 12.677 4.901 3.915 1.00 71.12 197 ILE A CA 1
ATOM 1588 C C . ILE A 1 197 ? 12.764 6.417 4.161 1.00 71.12 197 ILE A C 1
ATOM 1590 O O . ILE A 1 197 ? 12.245 6.889 5.177 1.00 71.12 197 ILE A O 1
ATOM 1594 N N . PRO A 1 198 ? 13.413 7.201 3.279 1.00 67.56 198 PRO A N 1
ATOM 1595 C CA . PRO A 1 198 ? 13.513 8.645 3.447 1.00 67.56 198 PRO A CA 1
ATOM 1596 C C . PRO A 1 198 ? 12.141 9.303 3.265 1.00 67.56 198 PRO A C 1
ATOM 1598 O O . PRO A 1 198 ? 11.495 9.137 2.235 1.00 67.56 198 PRO A O 1
ATOM 1601 N N . PHE A 1 199 ? 11.711 10.077 4.262 1.00 68.50 199 PHE A N 1
ATOM 1602 C CA . PHE A 1 199 ? 10.401 10.726 4.261 1.00 68.50 199 PHE A CA 1
ATOM 1603 C C . PHE A 1 199 ? 10.356 11.987 3.387 1.00 68.50 199 PHE A C 1
ATOM 1605 O O . PHE A 1 199 ? 11.193 12.884 3.502 1.00 68.50 199 PHE A O 1
ATOM 1612 N N . GLN A 1 200 ? 9.304 12.092 2.583 1.00 74.25 200 GLN A N 1
ATOM 1613 C CA . GLN A 1 200 ? 8.903 13.253 1.801 1.00 74.25 200 GLN A CA 1
ATOM 1614 C C . GLN A 1 200 ? 7.521 13.741 2.260 1.00 74.25 200 GLN A C 1
ATOM 1616 O O . GLN A 1 200 ? 6.654 12.966 2.662 1.00 74.25 200 GLN A O 1
ATOM 1621 N N . SER A 1 201 ? 7.256 15.045 2.161 1.00 66.06 201 SER A N 1
ATOM 1622 C CA . SER A 1 201 ? 6.018 15.660 2.676 1.00 66.06 201 SER A CA 1
ATOM 1623 C C . SER A 1 201 ? 4.718 15.064 2.106 1.00 66.06 201 SER A C 1
ATOM 1625 O O . SER A 1 201 ? 3.700 15.064 2.802 1.00 66.06 201 SER A O 1
ATOM 1627 N N . HIS A 1 202 ? 4.748 14.512 0.888 1.00 69.50 202 HIS A N 1
ATOM 1628 C CA . HIS A 1 202 ? 3.609 13.832 0.263 1.00 69.50 202 HIS A CA 1
ATOM 1629 C C . HIS A 1 202 ? 3.302 12.434 0.835 1.00 69.50 202 HIS A C 1
ATOM 1631 O O . HIS A 1 202 ? 2.191 11.932 0.651 1.00 69.50 202 HIS A O 1
ATOM 1637 N N . ASP A 1 203 ? 4.215 11.824 1.599 1.00 72.44 203 ASP A N 1
ATOM 1638 C CA . ASP A 1 203 ? 4.060 10.432 2.047 1.00 72.44 203 ASP A CA 1
ATOM 1639 C C . ASP A 1 203 ? 2.972 10.296 3.111 1.00 72.44 203 ASP A C 1
ATOM 1641 O O . ASP A 1 203 ? 2.392 9.228 3.284 1.00 72.44 203 ASP A O 1
ATOM 1645 N N . ARG A 1 204 ? 2.628 11.385 3.812 1.00 71.50 204 ARG A N 1
ATOM 1646 C CA . ARG A 1 204 ? 1.566 11.365 4.825 1.00 71.50 204 ARG A CA 1
ATOM 1647 C C . ARG A 1 204 ? 0.216 10.954 4.231 1.00 71.50 204 ARG A C 1
ATOM 1649 O O . ARG A 1 204 ? -0.522 10.216 4.880 1.00 71.50 204 ARG A O 1
ATOM 1656 N N . GLU A 1 205 ? -0.128 11.448 3.043 1.00 75.12 205 GLU A N 1
ATOM 1657 C CA . GLU A 1 205 ? -1.403 11.104 2.404 1.00 75.12 205 GLU A CA 1
ATOM 1658 C C . GLU A 1 205 ? -1.390 9.653 1.912 1.00 75.12 205 GLU A C 1
ATOM 1660 O O . GLU A 1 205 ? -2.362 8.925 2.110 1.00 75.12 205 GLU A O 1
ATOM 1665 N N . VAL A 1 206 ? -0.260 9.218 1.347 1.00 81.06 206 VAL A N 1
ATOM 1666 C CA . VAL A 1 206 ? -0.042 7.837 0.901 1.00 81.06 206 VAL A CA 1
ATOM 1667 C C . VAL A 1 206 ? -0.181 6.864 2.074 1.00 81.06 206 VAL A C 1
ATOM 1669 O O . VAL A 1 206 ? -0.949 5.909 1.996 1.00 81.06 206 VAL A O 1
ATOM 1672 N N . ILE A 1 207 ? 0.473 7.151 3.200 1.00 81.56 207 ILE A N 1
ATOM 1673 C CA . ILE A 1 207 ? 0.392 6.335 4.418 1.00 81.56 207 ILE A CA 1
ATOM 1674 C C . ILE A 1 207 ? -1.025 6.336 4.982 1.00 81.56 207 ILE A C 1
ATOM 1676 O O . ILE A 1 207 ? -1.526 5.285 5.367 1.00 81.56 207 ILE A O 1
ATOM 1680 N N . SER A 1 208 ? -1.710 7.483 4.995 1.00 77.31 208 SER A N 1
ATOM 1681 C CA . SER A 1 208 ? -3.098 7.536 5.466 1.00 77.31 208 SER A CA 1
ATOM 1682 C C . SER A 1 208 ? -4.021 6.624 4.656 1.00 77.31 208 SER A C 1
ATOM 1684 O O . SER A 1 208 ? -4.931 6.041 5.238 1.00 77.31 208 SER A O 1
ATOM 1686 N N . LYS A 1 209 ? -3.783 6.484 3.346 1.00 83.50 209 LYS A N 1
ATOM 1687 C CA . LYS A 1 209 ? -4.518 5.552 2.476 1.00 83.50 209 LYS A CA 1
ATOM 1688 C C . LYS A 1 209 ? -4.094 4.096 2.684 1.00 83.50 209 LYS A C 1
ATOM 1690 O O . LYS A 1 209 ? -4.915 3.206 2.511 1.00 83.50 209 LYS A O 1
ATOM 1695 N N . ALA A 1 210 ? -2.840 3.848 3.063 1.00 85.75 210 ALA A N 1
ATOM 1696 C CA . ALA A 1 210 ? -2.317 2.502 3.300 1.00 85.75 210 ALA A CA 1
ATOM 1697 C C . ALA A 1 210 ? -2.754 1.895 4.648 1.00 85.75 210 ALA A C 1
ATOM 1699 O O . ALA A 1 210 ? -2.866 0.676 4.760 1.00 85.75 210 ALA A O 1
ATOM 1700 N N . ILE A 1 211 ? -3.038 2.725 5.659 1.00 88.81 211 ILE A N 1
ATOM 1701 C CA . ILE A 1 211 ? -3.409 2.254 7.004 1.00 88.81 211 ILE A CA 1
ATOM 1702 C C . ILE A 1 211 ? -4.714 1.450 7.000 1.00 88.81 211 ILE A C 1
ATOM 1704 O O . ILE A 1 211 ? -4.797 0.446 7.699 1.00 88.81 211 ILE A O 1
ATOM 1708 N N . GLU A 1 212 ? -5.731 1.859 6.242 1.00 88.94 212 GLU A N 1
ATOM 1709 C CA . GLU A 1 212 ? -7.024 1.159 6.209 1.00 88.94 212 GLU A CA 1
ATOM 1710 C C . GLU A 1 212 ? -6.899 -0.297 5.707 1.00 88.94 212 GLU A C 1
ATOM 1712 O O . GLU A 1 212 ? -7.335 -1.209 6.420 1.00 88.94 212 GLU A O 1
ATOM 1717 N N . PRO A 1 213 ? -6.238 -0.564 4.561 1.00 89.38 213 PRO A N 1
ATOM 1718 C CA . PRO A 1 213 ? -5.900 -1.924 4.151 1.00 89.38 213 PRO A CA 1
ATOM 1719 C C . PRO A 1 213 ? -5.106 -2.704 5.203 1.00 89.38 213 PRO A C 1
ATOM 1721 O O . PRO A 1 213 ? -5.385 -3.881 5.423 1.00 89.38 213 PRO A O 1
ATOM 1724 N N . TRP A 1 214 ? -4.143 -2.071 5.884 1.00 91.25 214 TRP A N 1
ATOM 1725 C CA . TRP A 1 214 ? -3.352 -2.749 6.917 1.00 91.25 214 TRP A CA 1
ATOM 1726 C C . TRP A 1 214 ? -4.178 -3.121 8.149 1.00 91.25 214 TRP A C 1
ATOM 1728 O O . TRP A 1 214 ? -4.024 -4.223 8.665 1.00 91.25 214 TRP A O 1
ATOM 1738 N N . LEU A 1 215 ? -5.073 -2.239 8.603 1.00 90.25 215 LEU A N 1
ATOM 1739 C CA . LEU A 1 215 ? -6.001 -2.526 9.700 1.00 90.25 215 LEU A CA 1
ATOM 1740 C C . LEU A 1 215 ? -6.954 -3.660 9.327 1.00 90.25 215 LEU A C 1
ATOM 1742 O O . LEU A 1 215 ? -7.143 -4.580 10.117 1.00 90.25 215 LEU A O 1
ATOM 1746 N N . THR A 1 216 ? -7.504 -3.618 8.114 1.00 90.50 216 THR A N 1
ATOM 1747 C CA . THR A 1 216 ? -8.371 -4.679 7.586 1.00 90.50 216 THR A CA 1
ATOM 1748 C C . THR A 1 216 ? -7.653 -6.023 7.610 1.00 90.50 216 THR A C 1
ATOM 1750 O O . THR A 1 216 ? -8.141 -6.969 8.223 1.00 90.50 216 THR A O 1
ATOM 1753 N N . TYR A 1 217 ? -6.452 -6.085 7.030 1.00 90.94 217 TYR A N 1
ATOM 1754 C CA . TYR A 1 217 ? -5.643 -7.300 7.014 1.00 90.94 217 TYR A CA 1
ATOM 1755 C C . TYR A 1 217 ? -5.300 -7.792 8.427 1.00 90.94 217 TYR A C 1
ATOM 1757 O O . TYR A 1 217 ? -5.449 -8.978 8.718 1.00 90.94 217 TYR A O 1
ATOM 1765 N N . TYR A 1 218 ? -4.876 -6.890 9.316 1.00 90.50 218 TYR A N 1
ATOM 1766 C CA . TYR A 1 218 ? -4.539 -7.214 10.701 1.00 90.50 218 TYR A CA 1
ATOM 1767 C C . TYR A 1 218 ? -5.725 -7.854 11.430 1.00 90.50 218 TYR A C 1
ATOM 1769 O O . TYR A 1 218 ? -5.602 -8.969 11.926 1.00 90.50 218 TYR A O 1
ATOM 1777 N N . TYR A 1 219 ? -6.891 -7.202 11.441 1.00 89.06 219 TYR A N 1
ATOM 1778 C CA . TYR A 1 219 ? -8.055 -7.708 12.169 1.00 89.06 219 TYR A CA 1
ATOM 1779 C C . TYR A 1 219 ? -8.640 -8.982 11.557 1.00 89.06 219 TYR A C 1
ATOM 1781 O O . TYR A 1 219 ? -9.091 -9.847 12.301 1.00 89.06 219 TYR A O 1
ATOM 1789 N N . GLN A 1 220 ? -8.597 -9.135 10.232 1.00 87.88 220 GLN A N 1
ATOM 1790 C CA . GLN A 1 220 ? -9.046 -10.365 9.578 1.00 87.88 220 GLN A CA 1
ATOM 1791 C C . GLN A 1 220 ? -8.123 -11.543 9.889 1.00 87.88 220 GLN A C 1
ATOM 1793 O O . GLN A 1 220 ? -8.614 -12.614 10.215 1.00 87.88 220 GLN A O 1
ATOM 1798 N N . THR A 1 221 ? -6.803 -11.340 9.861 1.00 83.88 221 THR A N 1
ATOM 1799 C CA . THR A 1 221 ? -5.822 -12.409 10.129 1.00 83.88 221 THR A CA 1
ATOM 1800 C C . THR A 1 221 ? -5.746 -12.761 11.618 1.00 83.88 221 THR A C 1
ATOM 1802 O O . THR A 1 221 ? -5.566 -13.921 11.992 1.00 83.88 221 THR A O 1
ATOM 1805 N N . SER A 1 222 ? -5.906 -11.770 12.500 1.00 72.94 222 SER A N 1
ATOM 1806 C CA . SER A 1 222 ? -5.983 -12.006 13.945 1.00 72.94 222 SER A CA 1
ATOM 1807 C C . SER A 1 222 ? -7.265 -12.739 14.343 1.00 72.94 222 SER A C 1
ATOM 1809 O O . SER A 1 222 ? -7.214 -13.544 15.268 1.00 72.94 222 SER A O 1
ATOM 1811 N N . ALA A 1 223 ? -8.383 -12.509 13.644 1.00 60.09 223 ALA A N 1
ATOM 1812 C CA . ALA A 1 223 ? -9.629 -13.237 13.875 1.00 60.09 223 ALA A CA 1
ATOM 1813 C C . ALA A 1 223 ? -9.510 -14.723 13.498 1.00 60.09 223 ALA A C 1
ATOM 1815 O O . ALA A 1 223 ? -9.915 -15.573 14.284 1.00 60.09 223 ALA A O 1
ATOM 1816 N N . THR A 1 224 ? -8.877 -15.054 12.365 1.00 55.03 224 THR A N 1
ATOM 1817 C CA . THR A 1 224 ? -8.662 -16.456 11.954 1.00 55.03 224 THR A CA 1
ATOM 1818 C C . THR A 1 224 ? -7.731 -17.220 12.891 1.00 55.03 224 THR A C 1
ATOM 1820 O O . THR A 1 224 ? -7.894 -18.418 13.064 1.00 55.03 224 THR A O 1
ATOM 1823 N N . THR A 1 225 ? -6.782 -16.542 13.542 1.00 47.31 225 THR A N 1
ATOM 1824 C CA . THR A 1 225 ? -5.845 -17.184 14.485 1.00 47.31 225 THR A CA 1
ATOM 1825 C C . THR A 1 225 ? -6.504 -17.550 15.829 1.00 47.31 225 THR A C 1
ATOM 1827 O O . THR A 1 225 ? -5.899 -18.259 16.623 1.00 47.31 225 THR A O 1
ATOM 1830 N N . GLN A 1 226 ? -7.720 -17.066 16.126 1.00 37.66 226 GLN A N 1
ATOM 1831 C CA . GLN A 1 226 ? -8.453 -17.427 17.353 1.00 37.66 226 GLN A CA 1
ATOM 1832 C C . GLN A 1 226 ? -9.468 -18.567 17.164 1.00 37.66 226 GLN A C 1
ATOM 1834 O O . GLN A 1 226 ? -10.066 -18.997 18.150 1.00 37.66 226 GLN A O 1
ATOM 1839 N N . GLU A 1 227 ? -9.680 -19.037 15.931 1.00 38.62 227 GLU A N 1
ATOM 1840 C CA . GLU A 1 227 ? -10.594 -20.148 15.616 1.00 38.62 227 GLU A CA 1
ATOM 1841 C C . GLU A 1 227 ? -9.887 -21.511 15.451 1.00 38.62 227 GLU A C 1
ATOM 1843 O O . GLU A 1 227 ? -10.581 -22.525 15.351 1.00 38.62 227 GLU A O 1
ATOM 1848 N N . ASP A 1 228 ? -8.548 -21.547 15.504 1.00 34.03 228 ASP A N 1
ATOM 1849 C CA . ASP A 1 228 ? -7.705 -22.760 15.558 1.00 34.03 228 ASP A CA 1
ATOM 1850 C C . ASP A 1 228 ? -7.137 -23.000 16.974 1.00 34.03 228 ASP A C 1
ATOM 1852 O O . ASP A 1 228 ? -7.013 -24.183 17.377 1.00 34.03 228 ASP A O 1
#

Sequence (228 aa):
YKEIYAQAKIKTDGKIQEPSPEIWQKIAAAYNSDSHSTIKINSATITRWLQDAGQAIFDYLFPQGKTISLQQPFGDEESSTREEMIEDTLHDTPWQQLEAAENFRESQQNHQKILAWLGAEISQICQQPQQAKLHPQIQLILEMTYGLGLGQVAIAAKITEITTVVIKQYQVSRELDKVYRHLAKKFLPWATENLHIPFQSHDREVISKAIEPWLTYYYQTSATTQED

Organism: NCBI:txid2755316

Foldseek 3Di:
DCVLQVVV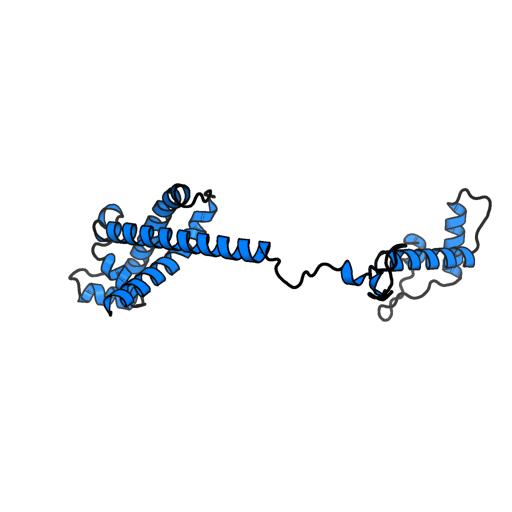DDDDPPDDDDDDLVSLQVVQVVCQVPDPDPDRDGSVVVVVVVVVVVVVVCCVVCVVPPPDPQQDDDDPDDDDGVVVVDDDPVDDDPVSVVVVVVVVVLVVVVLVVVLVVLVVVLVVCQVCVVVLPADVCVVLLLLCCQQVVDQLQVSQVVCVVVDVDHDDSVSSVVRVVSVLLVCLVVVVVVCCVPVVDDDDPVVSVVSSVVVNVSSNVSSNVVVVVVVD

Radius of gyration: 37.25 Å; chains: 1; bounding box: 63×53×94 Å

Secondary structure (DSSP, 8-state):
-HHHHTT----STTPPPPPPHHHHHHHHHHHHHH---SSPPPHHHHHHHHHHHHHHHHHHH-GGGS---TTSB-SSSTT-BGGGGS---SS--HHHHHHHHHHHHHHHHHHHHHHHHHHHHHHHHHH-GGGGT--TTHHHHHIIIIIS---HHHHHHHHHHHSSS---HHHHHHHHHHHHHHHHHHHHHHHHHHS-----TTHHHHHHHHHHHHHHHHHHHHHHTT--